Protein AF-A0A7S3D4Q3-F1 (afdb_monomer_lite)

Secondary structure (DSSP, 8-state):
--TTPPEEEEEE-TTS-EEEEEEETTSSS-EEEEEEEE-SS-SS-EEEEEE----TT-EEEEEEETTSEEEEEEEEPPTTS-TT-SSPPPPEEEEEEEEE-TT--EEEEEE-TTSSEEEEEETTT--EEEEE-TTSSSS------THHHHHHHHHHHHHHHHHHHHHHHHHHHHHHHHHHHHHHHHHHHHHHHHHHHHHHHHHHHHHHHTTS-SHHHHHHHHHHHHHHHHHHHHHHHHHHHHHHHHHHHHHHHHHHHHHHHHHHHHT-

Foldseek 3Di:
DPFADWDKDWDWAQVRKIWIKTWQVVDVVTDIDGDDIHDDQDPGTWQAKEWALDPDAWIWMWIAHQQQKIWIWIFGQDPPFDPPDPNRDGTDIDTLDIDGDGPFGWNYKYADNVNQKIWTATDPVRDIDIDGPVVSPDDSDDDDPPPVVVVVVVVVVVVVVVVVVVVVVVVVVVVVVVVVVVVVVVVVVVVVVVVVVVVVVVVVVVVVVVVPDDPVVVVVVVVVVVVVVVVVVVVVVVVVVVVVVVVVVVVVVVVVVVVVVVVVVVVD

pLDDT: mean 76.45, std 16.58, range [33.75, 95.5]

Organism: NCBI:txid652834

Sequence (268 aa):
ARSGVVDILAAGCEDGEVKVWHCYPSLSPPSFSEGQVLEGQHEGFVNGLHFAASSYLRTLLVSADSKGTVCVWRGDVPPSSSPLAFPSPPPNFTPIQKLSMKGMFVCDCCFSPNGRYFGIADWEDKSVYFWPCSNIDEQGVSSPKSDIIAQSSRKRKRVIEEVLDSFESEARAREERIEILEKEVQEKTAECDILKKRLESVDILSKLEKVQDSDELEEVESDVKQVNQKFEDVKNRMLRKERNKAEKEKEERLCKVCFVNERNTWLK

Structure (mmCIF, N/CA/C/O backbone):
data_AF-A0A7S3D4Q3-F1
#
_entry.id   AF-A0A7S3D4Q3-F1
#
loop_
_atom_site.group_PDB
_atom_site.id
_atom_site.type_symbol
_atom_site.label_atom_id
_atom_site.label_alt_id
_atom_site.label_comp_id
_atom_site.label_asym_id
_atom_site.label_entity_id
_atom_site.label_seq_id
_atom_site.pdbx_PDB_ins_code
_atom_site.Cartn_x
_atom_site.Cartn_y
_atom_site.Cartn_z
_atom_site.occupancy
_atom_site.B_iso_or_equiv
_atom_site.auth_seq_id
_atom_site.auth_comp_id
_atom_site.auth_asym_id
_atom_site.auth_atom_id
_atom_site.pdbx_PDB_model_num
ATOM 1 N N . ALA A 1 1 ? 2.928 16.665 -33.698 1.00 33.75 1 ALA A N 1
ATOM 2 C CA . ALA A 1 1 ? 2.999 15.196 -33.580 1.00 33.75 1 ALA A CA 1
ATOM 3 C C . ALA A 1 1 ? 4.190 14.860 -32.693 1.00 33.75 1 ALA A C 1
ATOM 5 O O . ALA A 1 1 ? 5.286 15.301 -33.010 1.00 33.75 1 ALA A O 1
ATOM 6 N N . ARG A 1 2 ? 3.989 14.200 -31.545 1.00 39.22 2 ARG A N 1
ATOM 7 C CA . ARG A 1 2 ? 5.095 13.755 -30.680 1.00 39.22 2 ARG A CA 1
ATOM 8 C C . ARG A 1 2 ? 5.776 12.563 -31.361 1.00 39.22 2 ARG A C 1
ATOM 10 O O . ARG A 1 2 ? 5.338 11.432 -31.195 1.00 39.22 2 ARG A O 1
ATOM 17 N N . SER A 1 3 ? 6.764 12.825 -32.212 1.00 41.50 3 SER A N 1
ATOM 18 C CA . SER A 1 3 ? 7.521 11.775 -32.894 1.00 41.50 3 SER A CA 1
ATOM 19 C C . SER A 1 3 ? 8.486 11.118 -31.905 1.00 41.50 3 SER A C 1
ATOM 21 O O . SER A 1 3 ? 9.400 11.779 -31.422 1.00 41.50 3 SER A O 1
ATOM 23 N N . GLY A 1 4 ? 8.300 9.825 -31.633 1.00 54.00 4 GLY A N 1
ATOM 24 C CA . GLY A 1 4 ? 9.369 8.961 -31.118 1.00 54.00 4 GLY A CA 1
ATOM 25 C C . GLY A 1 4 ? 9.295 8.618 -29.636 1.00 54.00 4 GLY A C 1
ATOM 26 O O . GLY A 1 4 ? 10.278 8.131 -29.100 1.00 54.00 4 GLY A O 1
ATOM 27 N N . VAL A 1 5 ? 8.161 8.857 -28.972 1.00 63.50 5 VAL A N 1
ATOM 28 C CA . VAL A 1 5 ? 7.980 8.438 -27.575 1.00 63.50 5 VAL A CA 1
ATOM 29 C C . VAL A 1 5 ? 7.934 6.911 -27.519 1.00 63.50 5 VAL A C 1
ATOM 31 O O . VAL A 1 5 ? 7.072 6.293 -28.149 1.00 63.50 5 VAL A O 1
ATOM 34 N N . VAL A 1 6 ? 8.895 6.334 -26.800 1.00 76.62 6 VAL A N 1
ATOM 35 C CA . VAL A 1 6 ? 8.902 4.927 -26.399 1.00 76.62 6 VAL A CA 1
ATOM 36 C C . VAL A 1 6 ? 8.253 4.857 -25.030 1.00 76.62 6 VAL A C 1
ATOM 38 O O . VAL A 1 6 ? 8.776 5.426 -24.072 1.00 76.62 6 VAL A O 1
ATOM 41 N N . ASP A 1 7 ? 7.118 4.175 -24.952 1.00 85.12 7 ASP A N 1
ATOM 42 C CA . ASP A 1 7 ? 6.503 3.846 -23.674 1.00 85.12 7 ASP A CA 1
ATOM 43 C C . ASP A 1 7 ? 7.147 2.563 -23.137 1.00 85.12 7 ASP A C 1
ATOM 45 O O . ASP A 1 7 ? 7.629 1.718 -23.897 1.00 85.12 7 ASP A O 1
ATOM 49 N N . ILE A 1 8 ? 7.187 2.419 -21.817 1.00 88.12 8 ILE A N 1
ATOM 50 C CA . ILE A 1 8 ? 7.838 1.288 -21.155 1.00 88.12 8 ILE A CA 1
ATOM 51 C C . ILE A 1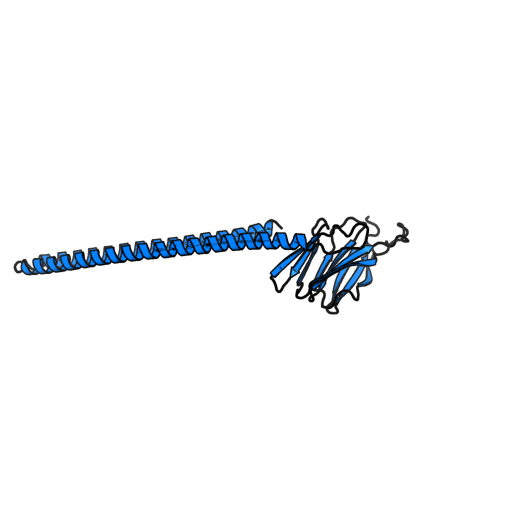 8 ? 6.795 0.565 -20.321 1.00 88.12 8 ILE A C 1
ATOM 53 O O . ILE A 1 8 ? 6.078 1.184 -19.536 1.00 88.12 8 ILE A O 1
ATOM 57 N N . LEU A 1 9 ? 6.742 -0.752 -20.481 1.00 91.06 9 LEU A N 1
ATOM 58 C CA . LEU A 1 9 ? 5.963 -1.640 -19.634 1.00 91.06 9 LEU A CA 1
ATOM 59 C C . LEU A 1 9 ? 6.924 -2.512 -18.833 1.00 91.06 9 LEU A C 1
ATOM 61 O O . LEU A 1 9 ? 7.905 -3.001 -19.385 1.00 91.06 9 LEU A O 1
ATOM 65 N N . ALA A 1 10 ? 6.633 -2.727 -17.555 1.00 93.25 10 ALA A N 1
ATOM 66 C CA . ALA A 1 10 ? 7.339 -3.699 -16.733 1.00 93.25 10 ALA A CA 1
ATOM 67 C C . ALA A 1 10 ? 6.338 -4.635 -16.059 1.00 93.25 10 ALA A C 1
ATOM 69 O O . ALA A 1 10 ? 5.252 -4.202 -15.671 1.00 93.25 10 ALA A O 1
ATOM 70 N N . ALA A 1 11 ? 6.715 -5.899 -15.913 1.00 94.00 11 ALA A N 1
ATOM 71 C CA . ALA A 1 11 ? 5.956 -6.889 -15.165 1.00 94.00 11 ALA A CA 1
ATOM 72 C C . ALA A 1 11 ? 6.896 -7.737 -14.313 1.00 94.00 11 ALA A C 1
ATOM 74 O O . ALA A 1 11 ? 8.039 -7.999 -14.687 1.00 94.00 11 ALA A O 1
ATOM 75 N N . GLY A 1 12 ? 6.387 -8.135 -13.156 1.00 93.12 12 GLY A N 1
ATOM 76 C CA . GLY A 1 12 ? 7.076 -8.971 -12.192 1.00 93.12 12 GLY A CA 1
ATOM 77 C C . GLY A 1 12 ? 6.623 -10.395 -12.412 1.00 93.12 12 GLY A C 1
ATOM 78 O O . GLY A 1 12 ? 5.451 -10.630 -12.712 1.00 93.12 12 GLY A O 1
ATOM 79 N N . CYS A 1 13 ? 7.555 -11.326 -12.320 1.00 92.38 13 CYS A N 1
ATOM 80 C CA . CYS A 1 13 ? 7.291 -12.726 -12.571 1.00 92.38 13 CYS A CA 1
ATOM 81 C C . CYS A 1 13 ? 7.499 -13.553 -11.294 1.00 92.38 13 CYS A C 1
ATOM 83 O O . CYS A 1 13 ? 8.146 -13.129 -10.329 1.00 92.38 13 CYS A O 1
ATOM 85 N N . GLU A 1 14 ? 6.894 -14.740 -11.278 1.00 92.44 14 GLU A N 1
ATOM 86 C CA . GLU A 1 14 ? 6.973 -15.677 -10.155 1.00 92.44 14 GLU A CA 1
ATOM 87 C C . GLU A 1 14 ? 8.383 -16.268 -9.992 1.00 92.44 14 GLU A C 1
ATOM 89 O O . GLU A 1 14 ? 8.788 -16.620 -8.886 1.00 92.44 14 GLU A O 1
ATOM 94 N N . ASP A 1 15 ? 9.160 -16.299 -11.077 1.00 91.00 15 ASP A N 1
ATOM 95 C CA . ASP A 1 15 ? 10.570 -16.711 -11.105 1.00 91.00 15 ASP A CA 1
ATOM 96 C C . ASP A 1 15 ? 11.533 -15.682 -10.474 1.00 91.00 15 ASP A C 1
ATOM 98 O O . ASP A 1 15 ? 12.728 -15.951 -10.356 1.00 91.00 15 ASP A O 1
ATOM 102 N N . GLY A 1 16 ? 11.026 -14.526 -10.028 1.00 91.19 16 GLY A N 1
ATOM 103 C CA . GLY A 1 16 ? 11.828 -13.442 -9.457 1.00 91.19 16 GLY A CA 1
ATOM 104 C C . GLY A 1 16 ? 12.408 -12.483 -10.497 1.00 91.19 16 GLY A C 1
ATOM 105 O O . GLY A 1 16 ? 13.135 -11.550 -10.151 1.00 91.19 16 GLY A O 1
ATOM 106 N N . GLU A 1 17 ? 12.084 -12.658 -11.773 1.00 94.00 17 GLU A N 1
ATOM 107 C CA . GLU A 1 17 ? 12.511 -11.743 -12.822 1.00 94.00 17 GLU A CA 1
ATOM 108 C C . GLU A 1 17 ? 11.564 -10.547 -12.932 1.00 94.00 17 GLU A C 1
ATOM 110 O O . GLU A 1 17 ? 10.346 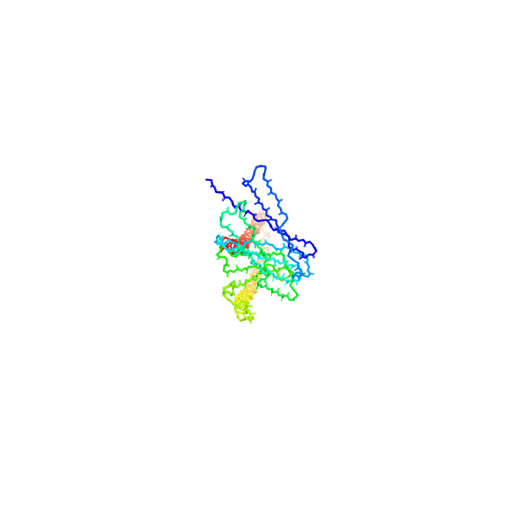-10.643 -12.743 1.00 94.00 17 GLU A O 1
ATOM 115 N N . VAL A 1 18 ? 12.126 -9.399 -13.309 1.00 94.69 18 VAL A N 1
ATOM 116 C CA . VAL A 1 18 ? 11.339 -8.271 -13.813 1.00 94.69 18 VAL A CA 1
ATOM 117 C C . VAL A 1 18 ? 11.574 -8.169 -15.307 1.00 94.69 18 VAL A C 1
ATOM 119 O O . VAL A 1 18 ? 12.703 -7.984 -15.754 1.00 94.69 18 VAL A O 1
ATOM 122 N N . LYS A 1 19 ? 10.508 -8.282 -16.090 1.00 94.38 19 LYS A N 1
ATOM 123 C CA . LYS A 1 19 ? 10.563 -8.201 -17.551 1.00 94.38 19 LYS A CA 1
ATOM 124 C C . LYS A 1 19 ? 10.111 -6.825 -17.991 1.00 94.38 19 LYS A C 1
ATOM 126 O O . LYS A 1 19 ? 9.121 -6.301 -17.482 1.00 94.38 19 LYS A O 1
ATOM 131 N N . VAL A 1 20 ? 10.860 -6.235 -18.913 1.00 93.44 20 VAL A N 1
ATOM 132 C CA . VAL A 1 20 ? 10.627 -4.894 -19.440 1.00 93.44 20 VAL A CA 1
ATOM 133 C C . VAL A 1 20 ? 10.405 -4.982 -20.943 1.00 93.44 20 VAL A C 1
ATOM 135 O O . VAL A 1 20 ? 11.201 -5.582 -21.665 1.00 93.44 20 VAL A O 1
ATOM 138 N N . TRP A 1 21 ? 9.345 -4.337 -21.421 1.00 92.25 21 TRP A N 1
ATOM 139 C CA . TRP A 1 21 ? 9.004 -4.227 -22.835 1.00 92.25 21 TRP A CA 1
ATOM 140 C C . TRP A 1 21 ? 9.004 -2.773 -23.279 1.00 92.25 21 TRP A C 1
ATOM 142 O O . TRP A 1 21 ? 8.682 -1.858 -22.514 1.00 92.25 21 TRP A O 1
ATOM 152 N N . HIS A 1 22 ? 9.332 -2.579 -24.551 1.00 88.25 22 HIS A N 1
ATOM 153 C CA . HIS A 1 22 ? 9.256 -1.288 -25.214 1.00 88.25 22 HIS A CA 1
ATOM 154 C C . HIS A 1 22 ? 8.025 -1.251 -26.104 1.00 88.25 22 HIS A C 1
ATOM 156 O O . HIS A 1 22 ? 7.803 -2.128 -26.942 1.00 88.25 22 HIS A O 1
ATOM 162 N N . CYS A 1 23 ? 7.230 -0.213 -25.900 1.00 87.56 23 CYS A N 1
ATOM 163 C CA . CYS A 1 23 ? 5.973 0.010 -26.576 1.00 87.56 23 CYS A CA 1
ATOM 164 C C . CYS A 1 23 ? 6.148 1.193 -27.526 1.00 87.56 23 CYS A C 1
ATOM 166 O O . CYS A 1 23 ? 6.510 2.298 -27.116 1.00 87.56 23 CYS A O 1
ATOM 168 N N . TYR A 1 24 ? 5.857 0.968 -28.804 1.00 85.62 24 TYR A N 1
ATOM 169 C CA . TYR A 1 24 ? 5.945 1.982 -29.847 1.00 85.62 24 TYR A CA 1
ATOM 170 C C . TYR A 1 24 ? 4.540 2.309 -30.370 1.00 85.62 24 TYR A C 1
ATOM 172 O O . TYR A 1 24 ? 4.177 1.892 -31.474 1.00 85.62 24 TYR A O 1
ATOM 180 N N . PRO A 1 25 ? 3.724 3.059 -29.603 1.00 81.38 25 PRO A N 1
ATOM 181 C CA . PRO A 1 25 ? 2.335 3.346 -29.971 1.00 81.38 25 PRO A CA 1
ATOM 182 C C . PRO A 1 25 ? 2.225 4.262 -31.194 1.00 81.38 25 PRO A C 1
ATOM 184 O O . PRO A 1 25 ? 1.181 4.327 -31.834 1.00 81.38 25 PRO A O 1
ATOM 187 N N . SER A 1 26 ? 3.302 4.987 -31.512 1.00 82.00 26 SER A N 1
ATOM 188 C CA . SER A 1 26 ? 3.367 5.886 -32.665 1.00 82.00 26 SER A CA 1
ATOM 189 C C . SER A 1 26 ? 3.650 5.175 -33.994 1.00 82.00 26 SER A C 1
ATOM 191 O O . SER A 1 26 ? 3.519 5.806 -35.043 1.00 82.00 26 SER A O 1
ATOM 193 N N . LEU A 1 27 ? 4.015 3.886 -33.976 1.00 81.44 27 LEU A N 1
ATOM 194 C CA . LEU A 1 27 ? 4.139 3.078 -35.189 1.00 81.44 27 LEU A CA 1
ATOM 195 C C . LEU A 1 27 ? 2.756 2.607 -35.660 1.00 81.44 27 LEU A C 1
ATOM 197 O O . LEU A 1 27 ? 1.834 2.443 -34.864 1.00 81.44 27 LEU A O 1
ATOM 201 N N . SER A 1 28 ? 2.608 2.398 -36.970 1.00 83.12 28 SER A N 1
ATOM 202 C CA . SER A 1 28 ? 1.394 1.835 -37.568 1.00 83.12 28 SER A CA 1
ATOM 203 C C . SER A 1 28 ? 1.754 0.556 -38.337 1.00 83.12 28 SER A C 1
ATOM 205 O O . SER A 1 28 ? 2.402 0.659 -39.381 1.00 83.12 28 SER A O 1
ATOM 207 N N . PRO A 1 29 ? 1.378 -0.639 -37.834 1.00 85.06 29 PRO A N 1
ATOM 208 C CA . PRO A 1 29 ? 0.660 -0.879 -36.574 1.00 85.06 29 PRO A CA 1
ATOM 209 C C . PRO A 1 29 ? 1.527 -0.601 -35.324 1.00 85.06 29 PRO A C 1
ATOM 211 O O . PRO A 1 29 ? 2.758 -0.617 -35.430 1.00 85.06 29 PRO A O 1
ATOM 214 N N . PRO A 1 30 ? 0.913 -0.369 -34.144 1.00 84.00 30 PRO A N 1
ATOM 215 C CA . PRO A 1 30 ? 1.641 -0.309 -32.880 1.00 84.00 30 PRO A CA 1
ATOM 216 C C . PRO A 1 30 ? 2.478 -1.571 -32.687 1.00 84.00 30 PRO A C 1
ATOM 218 O O . PRO A 1 30 ? 2.001 -2.677 -32.946 1.00 84.00 30 PRO A O 1
ATOM 221 N N . SER A 1 31 ? 3.718 -1.399 -32.241 1.00 84.31 31 SER A N 1
ATOM 222 C CA . SER A 1 31 ? 4.666 -2.503 -32.083 1.00 84.31 31 SER A CA 1
ATOM 223 C C . SER A 1 31 ? 5.135 -2.630 -30.639 1.00 84.31 31 SER A C 1
ATOM 225 O O . SER A 1 31 ? 5.261 -1.630 -29.926 1.00 84.31 31 SER A O 1
ATOM 227 N N . PHE A 1 32 ? 5.422 -3.867 -30.244 1.00 86.06 32 PHE A N 1
ATOM 228 C CA . PHE A 1 32 ? 6.011 -4.234 -28.965 1.00 86.06 32 PHE A CA 1
ATOM 229 C C . PHE A 1 32 ? 7.309 -4.978 -29.237 1.00 86.06 32 PHE A C 1
ATOM 231 O O . PHE A 1 32 ? 7.344 -5.880 -30.075 1.00 86.06 32 PHE A O 1
ATOM 238 N N . SER A 1 33 ? 8.362 -4.628 -28.514 1.00 85.19 33 SER A N 1
ATOM 239 C CA . SER A 1 33 ? 9.584 -5.424 -28.489 1.00 85.19 33 SER A CA 1
ATOM 240 C C . SER A 1 33 ? 9.922 -5.792 -27.058 1.00 85.19 33 SER A C 1
ATOM 242 O O . SER A 1 33 ? 9.836 -4.956 -26.154 1.00 85.19 33 SER A O 1
ATOM 244 N N . GLU A 1 34 ? 10.329 -7.040 -26.860 1.00 84.56 34 GLU A N 1
ATOM 245 C CA . GLU A 1 34 ? 10.972 -7.455 -25.621 1.00 84.56 34 GLU A CA 1
ATOM 246 C C . GLU A 1 34 ? 12.243 -6.628 -25.428 1.00 84.56 34 GLU A C 1
ATOM 248 O O . GLU A 1 34 ? 13.056 -6.496 -26.344 1.00 84.56 34 GLU A O 1
ATOM 253 N N . GLY A 1 35 ? 12.326 -5.966 -24.277 1.00 81.75 35 GLY A N 1
ATOM 254 C CA . GLY A 1 35 ? 13.392 -5.031 -23.970 1.00 81.75 35 GLY A CA 1
ATOM 255 C C . GLY A 1 35 ? 14.503 -5.705 -23.196 1.00 81.75 35 GLY A C 1
ATOM 256 O O . GLY A 1 35 ? 15.581 -5.965 -23.724 1.00 81.75 35 GLY A O 1
ATOM 257 N N . GLN A 1 36 ? 14.233 -5.977 -21.923 1.00 89.31 36 GLN A N 1
ATOM 258 C CA . GLN A 1 36 ? 15.232 -6.481 -20.995 1.00 89.31 36 GLN A CA 1
ATOM 259 C C . GLN A 1 36 ? 14.593 -7.371 -19.931 1.00 89.31 36 GLN A C 1
ATOM 261 O O . GLN A 1 36 ? 13.528 -7.048 -19.404 1.00 89.31 36 GLN A O 1
ATOM 266 N N . VAL A 1 37 ? 15.284 -8.453 -19.579 1.00 92.19 37 VAL A N 1
ATOM 267 C CA . VAL A 1 37 ? 14.999 -9.255 -18.387 1.00 92.19 37 VAL A CA 1
ATOM 268 C C . VAL A 1 37 ? 15.970 -8.825 -17.288 1.00 92.19 37 VAL A C 1
ATOM 270 O O . VAL A 1 37 ? 17.186 -8.793 -17.485 1.00 92.19 37 VAL A O 1
ATOM 273 N N . LEU A 1 38 ? 15.431 -8.409 -16.146 1.00 91.25 38 LEU A N 1
ATOM 274 C CA . LEU A 1 38 ? 16.190 -7.917 -15.002 1.00 91.25 38 LEU A CA 1
ATOM 275 C C . LEU A 1 38 ? 16.394 -9.062 -14.006 1.00 91.25 38 LEU A C 1
ATOM 277 O O . LEU A 1 38 ? 15.577 -9.290 -13.113 1.00 91.25 38 LEU A O 1
ATOM 281 N N . GLU A 1 39 ? 17.481 -9.803 -14.201 1.00 87.38 39 GLU A N 1
ATOM 282 C CA . GLU A 1 39 ? 17.751 -11.064 -13.504 1.00 87.38 39 GLU A CA 1
ATOM 283 C C . GLU A 1 39 ? 18.627 -10.910 -12.248 1.00 87.38 39 GLU A C 1
ATOM 285 O O . GLU A 1 39 ? 19.372 -9.939 -12.061 1.00 87.38 39 GLU A O 1
ATOM 290 N N . GLY A 1 40 ? 18.564 -11.926 -11.380 1.00 75.25 40 GLY A N 1
ATOM 291 C CA . GLY A 1 40 ? 19.535 -12.166 -10.306 1.00 75.25 40 GLY A CA 1
ATOM 292 C C . GLY A 1 40 ? 19.432 -11.242 -9.092 1.00 75.25 40 GLY A C 1
ATOM 293 O O . GLY A 1 40 ? 20.258 -11.331 -8.181 1.00 75.25 40 GLY A O 1
ATOM 294 N N . GLN A 1 41 ? 18.444 -10.345 -9.059 1.00 83.44 41 GLN A N 1
ATOM 295 C CA . GLN A 1 41 ? 18.278 -9.425 -7.938 1.00 83.44 41 GLN A CA 1
ATOM 296 C C . GLN A 1 41 ? 17.278 -9.910 -6.890 1.00 83.44 41 GLN A C 1
ATOM 298 O O . GLN A 1 41 ? 17.566 -9.718 -5.708 1.00 83.44 41 GLN A O 1
ATOM 303 N N . HIS A 1 42 ? 16.184 -10.561 -7.285 1.00 89.25 42 HIS A N 1
ATOM 304 C CA . HIS A 1 42 ? 15.171 -11.079 -6.364 1.00 89.25 42 HIS A CA 1
A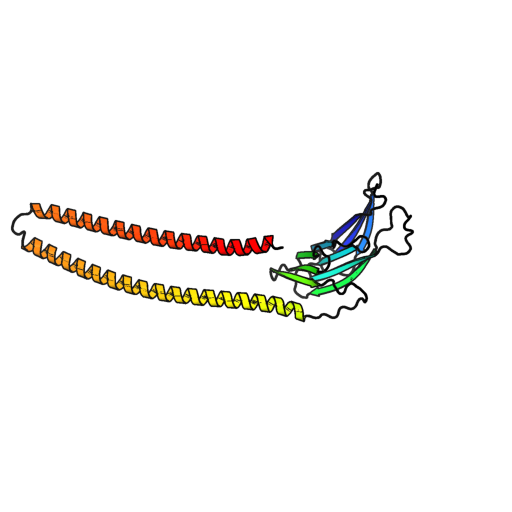TOM 305 C C . HIS A 1 42 ? 15.369 -12.564 -6.059 1.00 89.25 42 HIS A C 1
ATOM 307 O O . HIS A 1 42 ? 15.872 -13.324 -6.882 1.00 89.25 42 HIS A O 1
ATOM 313 N N . GLU A 1 43 ? 14.986 -12.954 -4.846 1.00 88.62 43 GLU A N 1
ATOM 314 C CA . GLU A 1 43 ? 15.079 -14.333 -4.338 1.00 88.62 43 GLU A CA 1
ATOM 315 C C . GLU A 1 43 ? 13.696 -14.998 -4.223 1.00 88.62 43 GLU A C 1
ATOM 317 O O . GLU A 1 43 ? 13.584 -16.171 -3.859 1.00 88.62 43 GLU A O 1
ATOM 322 N N . GLY A 1 44 ? 12.632 -14.246 -4.504 1.00 89.19 44 GLY A N 1
ATOM 323 C CA . GLY A 1 44 ? 11.257 -14.725 -4.550 1.00 89.19 44 GLY A CA 1
ATOM 324 C C . GLY A 1 44 ? 10.459 -14.037 -5.649 1.00 89.19 44 GLY A C 1
ATOM 325 O O . GLY A 1 44 ? 10.992 -13.226 -6.403 1.00 89.19 44 GLY A O 1
ATOM 326 N N . PHE A 1 45 ? 9.168 -14.347 -5.710 1.00 92.81 45 PHE A N 1
ATOM 327 C CA . PHE A 1 45 ? 8.267 -13.782 -6.706 1.00 92.81 45 PHE A CA 1
ATOM 328 C C . PHE A 1 45 ? 8.111 -12.270 -6.513 1.00 92.81 45 PHE A C 1
ATOM 330 O O . PHE A 1 45 ? 7.981 -11.780 -5.384 1.00 92.81 45 PHE A O 1
ATOM 337 N N . VAL A 1 46 ? 8.141 -11.528 -7.621 1.00 95.50 46 VAL A N 1
ATOM 338 C CA . VAL A 1 46 ? 8.033 -10.065 -7.611 1.00 95.50 46 VAL A CA 1
ATOM 339 C C . VAL A 1 46 ? 6.563 -9.670 -7.488 1.00 95.50 46 VAL A C 1
ATOM 341 O O . VAL A 1 46 ? 5.782 -9.874 -8.414 1.00 95.50 46 VAL A O 1
ATOM 344 N N . ASN A 1 47 ? 6.198 -9.079 -6.351 1.00 93.56 47 ASN A N 1
ATOM 345 C CA . ASN A 1 47 ? 4.819 -8.687 -6.035 1.00 93.56 47 ASN A CA 1
ATOM 346 C C . ASN A 1 47 ? 4.518 -7.228 -6.363 1.00 93.56 47 ASN A C 1
ATOM 348 O O . ASN A 1 47 ? 3.416 -6.900 -6.792 1.00 93.56 47 ASN A O 1
ATOM 352 N N . GLY A 1 48 ? 5.494 -6.353 -6.121 1.00 93.06 48 GLY A N 1
ATOM 353 C CA . GLY A 1 48 ? 5.339 -4.912 -6.265 1.00 93.06 48 GLY A CA 1
ATOM 354 C C . GLY A 1 48 ? 6.227 -4.386 -7.376 1.00 93.06 48 GLY A C 1
ATOM 355 O O . GLY A 1 48 ? 7.410 -4.730 -7.434 1.00 93.06 48 GLY A O 1
ATOM 356 N N . LEU A 1 49 ? 5.670 -3.524 -8.227 1.00 95.31 49 LEU A N 1
ATOM 357 C CA . LEU A 1 49 ? 6.397 -2.791 -9.259 1.00 95.31 49 LEU A CA 1
ATOM 358 C C . LEU A 1 49 ? 5.827 -1.389 -9.416 1.00 95.31 49 LEU A C 1
ATOM 360 O O . LEU A 1 49 ? 4.615 -1.213 -9.546 1.00 95.31 49 LEU A O 1
ATOM 364 N N . HIS A 1 50 ? 6.700 -0.385 -9.471 1.00 94.31 50 HIS A N 1
ATOM 365 C CA . HIS A 1 50 ? 6.258 0.988 -9.682 1.00 94.31 50 HIS A CA 1
ATOM 366 C C . HIS A 1 50 ? 7.302 1.842 -10.395 1.00 94.31 50 HIS A C 1
ATOM 368 O O . HIS A 1 50 ? 8.464 1.901 -9.989 1.00 94.31 50 HIS A O 1
ATOM 374 N N . PHE A 1 51 ? 6.880 2.562 -11.433 1.00 91.06 51 PHE A N 1
ATOM 375 C CA . PHE A 1 51 ? 7.711 3.579 -12.072 1.00 91.06 51 PHE A CA 1
ATOM 376 C C . PHE A 1 51 ? 7.629 4.894 -11.303 1.00 91.06 51 PHE A C 1
ATOM 378 O O . PHE A 1 51 ? 6.545 5.343 -10.940 1.00 91.06 51 PHE A O 1
ATOM 385 N N . ALA A 1 52 ? 8.763 5.554 -11.078 1.00 87.62 52 ALA A N 1
ATOM 386 C CA . ALA A 1 52 ? 8.738 6.907 -10.542 1.00 87.62 52 ALA A CA 1
ATOM 387 C C . ALA A 1 52 ? 8.231 7.885 -11.608 1.00 87.62 52 ALA A C 1
ATOM 389 O O . ALA A 1 52 ? 8.652 7.833 -12.766 1.00 87.62 52 ALA A O 1
ATOM 390 N N . ALA A 1 53 ? 7.415 8.852 -11.191 1.00 72.12 53 ALA A N 1
ATOM 391 C CA . ALA A 1 53 ? 7.121 10.034 -11.989 1.00 72.12 53 ALA A CA 1
ATOM 392 C C . ALA A 1 53 ? 8.361 10.948 -12.009 1.00 72.12 53 ALA A C 1
ATOM 394 O O . ALA A 1 53 ? 8.481 11.892 -11.232 1.00 72.12 53 ALA A O 1
ATOM 395 N N . SER A 1 54 ? 9.334 10.623 -12.856 1.00 62.97 54 SER A N 1
ATOM 396 C CA . SER A 1 54 ? 10.559 11.404 -13.026 1.00 62.97 54 SER A CA 1
ATOM 397 C C . SER A 1 54 ? 10.572 12.090 -14.392 1.00 62.97 54 SER A C 1
ATOM 399 O O . SER A 1 54 ? 9.999 11.608 -15.368 1.00 62.97 54 SER A O 1
ATOM 401 N N . SER A 1 55 ? 11.196 13.267 -14.454 1.00 58.69 55 SER A N 1
ATOM 402 C CA . SER A 1 55 ? 11.331 14.043 -15.687 1.00 58.69 55 SER A CA 1
ATOM 403 C C . SER A 1 55 ? 12.088 13.263 -16.772 1.00 58.69 55 SER A C 1
ATOM 405 O O . SER A 1 55 ? 12.997 12.501 -16.449 1.00 58.69 55 SER A O 1
ATOM 407 N N . TYR A 1 56 ? 11.732 13.534 -18.035 1.00 51.12 56 TYR A N 1
ATOM 408 C CA . TYR A 1 56 ? 12.078 12.910 -19.333 1.00 51.12 56 TYR A CA 1
ATOM 409 C C . TYR A 1 56 ? 13.436 12.205 -19.553 1.00 51.12 56 TYR A C 1
ATOM 411 O O . TYR A 1 56 ? 13.575 11.516 -20.557 1.00 51.12 56 TYR A O 1
ATOM 419 N N . LEU A 1 57 ? 14.438 12.364 -18.688 1.00 52.09 57 LEU A N 1
ATOM 420 C CA . LEU A 1 57 ? 15.781 11.798 -18.865 1.00 52.09 57 LEU A CA 1
ATOM 421 C C . LEU A 1 57 ? 16.137 10.686 -17.875 1.00 52.09 57 LEU A C 1
ATOM 423 O O . LEU A 1 57 ? 17.200 10.089 -18.012 1.00 52.09 57 LEU A O 1
ATOM 427 N N . ARG A 1 58 ? 15.296 10.407 -16.873 1.00 67.38 58 ARG A N 1
ATOM 428 C CA . ARG A 1 58 ? 15.553 9.322 -15.918 1.00 67.38 58 ARG A CA 1
ATOM 429 C C . ARG A 1 58 ? 14.287 8.547 -15.644 1.00 67.38 58 ARG A C 1
ATOM 431 O O . ARG A 1 58 ? 13.379 9.073 -15.004 1.00 67.38 58 ARG A O 1
ATOM 438 N N . THR A 1 59 ? 14.275 7.293 -16.075 1.00 83.81 59 THR A N 1
ATOM 439 C CA . THR A 1 59 ? 13.232 6.342 -15.697 1.00 83.81 59 THR A CA 1
ATOM 440 C C . THR A 1 59 ? 13.724 5.575 -14.482 1.00 83.81 59 THR A C 1
ATOM 442 O O . THR A 1 59 ? 14.745 4.897 -14.556 1.00 83.81 59 THR A O 1
ATOM 445 N N . LEU A 1 60 ? 13.029 5.701 -13.354 1.00 88.44 60 LEU A N 1
ATOM 446 C CA . LEU A 1 60 ? 13.285 4.860 -12.188 1.00 88.44 60 LEU A CA 1
ATOM 447 C C . LEU A 1 60 ? 12.169 3.837 -12.066 1.00 88.44 60 LEU A C 1
ATOM 449 O O . LEU A 1 60 ? 10.998 4.172 -12.238 1.00 88.44 60 LEU A O 1
ATOM 453 N N . LEU A 1 61 ? 12.547 2.612 -11.738 1.00 91.44 61 LEU A N 1
ATOM 454 C CA . LEU A 1 61 ? 11.637 1.520 -11.436 1.00 91.44 61 LEU A CA 1
ATOM 455 C C . LEU A 1 61 ? 12.003 0.987 -10.055 1.00 91.44 61 LEU A C 1
ATOM 457 O O . LEU A 1 61 ? 13.182 0.846 -9.742 1.00 91.44 61 LEU A O 1
ATOM 461 N N . VAL A 1 62 ? 11.008 0.719 -9.222 1.00 93.25 62 VAL A N 1
ATOM 462 C CA . VAL A 1 62 ? 11.184 -0.031 -7.982 1.00 93.25 62 VAL A CA 1
ATOM 463 C C . VAL A 1 62 ? 10.465 -1.351 -8.148 1.00 93.25 62 VAL A C 1
ATOM 465 O O . VAL A 1 62 ? 9.366 -1.387 -8.702 1.00 93.25 62 VAL A O 1
ATOM 468 N N . SER A 1 63 ? 11.108 -2.417 -7.702 1.00 95.25 63 SER A N 1
ATOM 469 C CA . SER A 1 63 ? 10.538 -3.751 -7.626 1.00 95.25 63 SER A CA 1
ATOM 470 C C . SER A 1 63 ? 10.736 -4.312 -6.229 1.00 95.25 63 SER A C 1
ATOM 472 O O . SER A 1 63 ? 11.745 -4.034 -5.574 1.00 95.25 63 SER A O 1
ATOM 474 N N . ALA A 1 64 ? 9.785 -5.113 -5.768 1.00 94.88 64 ALA A N 1
ATOM 475 C CA . ALA A 1 64 ? 9.876 -5.779 -4.482 1.00 94.88 64 ALA A CA 1
ATOM 476 C C . ALA A 1 64 ? 9.388 -7.222 -4.562 1.00 94.88 64 ALA A C 1
ATOM 478 O O . ALA A 1 64 ? 8.389 -7.509 -5.227 1.00 94.88 64 ALA A O 1
ATOM 479 N N . ASP A 1 65 ? 10.089 -8.113 -3.862 1.00 94.88 65 ASP A N 1
ATOM 480 C CA . ASP A 1 65 ? 9.756 -9.532 -3.803 1.00 94.88 65 ASP A CA 1
ATOM 481 C C . ASP A 1 65 ? 9.170 -9.980 -2.461 1.00 94.88 65 ASP A C 1
ATOM 483 O O . ASP A 1 65 ? 9.257 -9.319 -1.422 1.00 94.88 65 ASP A O 1
ATOM 487 N N . SER A 1 66 ? 8.615 -11.186 -2.485 1.00 93.50 66 SER A N 1
ATOM 488 C CA . SER A 1 66 ? 8.053 -11.874 -1.327 1.00 93.50 66 SER A CA 1
ATOM 489 C C . SER A 1 66 ? 9.063 -12.222 -0.221 1.00 93.50 66 SER A C 1
ATOM 491 O O . SER A 1 66 ? 8.667 -12.757 0.812 1.00 93.50 66 SER A O 1
ATOM 493 N N . LYS A 1 67 ? 10.369 -12.038 -0.445 1.00 92.06 67 LYS A N 1
ATOM 494 C CA . LYS A 1 67 ? 11.448 -12.362 0.506 1.00 92.06 67 LYS A CA 1
ATOM 495 C C . LYS A 1 67 ? 12.035 -11.119 1.174 1.00 92.06 67 LYS A C 1
ATOM 497 O O . LYS A 1 67 ? 13.011 -11.231 1.917 1.00 92.06 67 LYS A O 1
ATOM 502 N N . GLY A 1 68 ? 11.442 -9.951 0.931 1.00 90.31 68 GLY A N 1
ATOM 503 C CA . GLY A 1 68 ? 11.900 -8.701 1.520 1.00 90.31 68 GLY A CA 1
ATOM 504 C C . GLY A 1 68 ? 13.069 -8.080 0.766 1.00 90.31 68 GLY A C 1
ATOM 505 O O . GLY A 1 68 ? 13.774 -7.235 1.322 1.00 90.31 68 GLY A O 1
ATOM 506 N N . THR A 1 69 ? 13.298 -8.474 -0.485 1.00 92.69 69 THR A N 1
ATOM 507 C CA . THR A 1 69 ? 14.252 -7.807 -1.365 1.00 92.69 69 THR A CA 1
ATOM 508 C C . THR A 1 69 ? 13.552 -6.718 -2.156 1.00 92.69 69 THR A C 1
ATOM 510 O O . THR A 1 69 ? 12.570 -6.968 -2.852 1.00 92.69 69 THR A O 1
ATOM 513 N N . VAL A 1 70 ? 14.098 -5.510 -2.094 1.00 92.94 70 VAL A N 1
ATOM 514 C CA . VAL A 1 70 ? 13.622 -4.355 -2.853 1.00 92.94 70 VAL A CA 1
ATOM 515 C C . VAL A 1 70 ? 14.760 -3.851 -3.716 1.00 92.94 70 VAL A C 1
ATOM 517 O O . VAL A 1 70 ? 15.856 -3.583 -3.217 1.00 92.94 70 VAL A O 1
ATOM 520 N N . CYS A 1 71 ? 14.497 -3.702 -5.004 1.00 92.25 71 CYS A N 1
ATOM 521 C CA . CYS A 1 71 ? 15.473 -3.244 -5.972 1.00 92.25 71 CYS A CA 1
ATOM 522 C C . CYS A 1 71 ? 14.997 -1.959 -6.625 1.00 92.25 71 CYS A C 1
ATOM 524 O O . CYS A 1 71 ? 13.849 -1.836 -7.044 1.00 92.25 71 CYS A O 1
ATOM 526 N N . VAL A 1 72 ? 15.903 -0.993 -6.703 1.00 91.12 72 VAL A N 1
ATOM 527 C CA . VAL A 1 72 ? 15.700 0.235 -7.457 1.00 91.12 72 VAL A CA 1
ATOM 528 C C . VAL A 1 72 ? 16.556 0.154 -8.705 1.00 91.12 72 VAL A C 1
ATOM 530 O O . VAL A 1 72 ? 17.766 -0.080 -8.632 1.00 91.12 72 VAL A O 1
ATOM 533 N N . TRP A 1 73 ? 15.920 0.374 -9.843 1.00 90.81 73 TRP A N 1
ATOM 534 C CA . TRP A 1 73 ? 16.511 0.294 -11.163 1.00 90.81 73 TRP A CA 1
ATOM 535 C C . TRP A 1 73 ? 16.523 1.669 -11.804 1.00 90.81 73 TRP A C 1
ATOM 537 O O . TRP A 1 73 ? 15.558 2.431 -11.699 1.00 90.81 73 TRP A O 1
ATOM 547 N N . ARG A 1 74 ? 17.609 1.965 -12.508 1.00 88.44 74 ARG A N 1
ATOM 548 C CA . ARG A 1 74 ? 17.745 3.158 -13.332 1.00 88.44 74 ARG A CA 1
ATOM 549 C C . ARG A 1 74 ? 17.770 2.761 -14.795 1.00 88.44 74 ARG A C 1
ATOM 551 O O . ARG A 1 74 ? 18.672 2.042 -15.210 1.00 88.44 74 ARG A O 1
ATOM 558 N N . GLY A 1 75 ? 16.788 3.249 -15.544 1.00 87.38 75 GLY A N 1
ATOM 559 C CA . GLY A 1 75 ? 16.737 3.189 -16.996 1.00 87.38 75 GLY A CA 1
ATOM 560 C C . GLY A 1 75 ? 17.474 4.379 -17.597 1.00 87.38 75 GLY A C 1
ATOM 561 O O . GLY A 1 75 ? 16.928 5.486 -17.616 1.00 87.38 75 GLY A O 1
ATOM 562 N N . ASP A 1 76 ? 18.687 4.139 -18.089 1.00 81.44 76 ASP A N 1
ATOM 563 C CA . ASP A 1 76 ? 19.501 5.141 -18.776 1.00 81.44 76 ASP A CA 1
ATOM 564 C C . ASP A 1 76 ? 19.387 4.957 -20.294 1.00 81.44 76 ASP A C 1
ATOM 566 O O . ASP A 1 76 ? 19.517 3.846 -20.817 1.00 81.44 76 ASP A O 1
ATOM 570 N N . VAL A 1 77 ? 19.148 6.053 -21.019 1.00 75.94 77 VAL A N 1
ATOM 571 C CA . VAL A 1 77 ? 19.210 6.047 -22.487 1.00 75.94 77 VAL A CA 1
ATOM 572 C C . VAL A 1 77 ? 20.688 6.105 -22.891 1.00 75.94 77 VAL A C 1
ATOM 574 O O . VAL A 1 77 ? 21.391 7.029 -22.469 1.00 75.94 77 VAL A O 1
ATOM 577 N N . PRO A 1 78 ? 21.201 5.137 -23.670 1.00 68.50 78 PRO A N 1
ATOM 578 C CA . PRO A 1 78 ? 22.621 5.071 -23.992 1.00 68.50 78 PRO A CA 1
ATOM 579 C C . PRO A 1 78 ? 23.087 6.327 -24.751 1.00 68.50 78 PRO A C 1
ATOM 581 O O . PRO A 1 78 ? 22.467 6.703 -25.742 1.00 68.50 78 PRO A O 1
ATOM 584 N N . PRO A 1 79 ? 24.213 6.956 -24.365 1.00 60.59 79 PRO A N 1
ATOM 585 C CA . PRO A 1 79 ? 24.647 8.245 -24.915 1.00 60.59 79 PRO A CA 1
ATOM 586 C C . PRO A 1 79 ? 25.054 8.200 -26.398 1.00 60.59 79 PRO A C 1
ATOM 588 O O . PRO A 1 79 ? 25.164 9.249 -27.028 1.00 60.59 79 PRO A O 1
ATOM 591 N N . SER A 1 80 ? 25.279 7.011 -26.976 1.00 55.12 80 SER A N 1
ATOM 592 C CA . SER A 1 80 ? 25.604 6.836 -28.404 1.00 55.12 80 SER A CA 1
ATOM 593 C C . SER A 1 80 ? 24.387 6.934 -29.326 1.00 55.12 80 SER A C 1
ATOM 595 O O . SER A 1 80 ? 24.522 6.878 -30.551 1.00 55.12 80 SER A O 1
ATOM 597 N N . SER A 1 81 ? 23.193 7.089 -28.760 1.00 57.34 81 SER A N 1
ATOM 598 C CA . SER A 1 81 ? 21.980 7.290 -29.522 1.00 57.34 81 SER A CA 1
ATOM 599 C C . SER A 1 81 ? 21.992 8.651 -30.200 1.00 57.34 81 SER A C 1
ATOM 601 O O . SER A 1 81 ? 21.844 9.681 -29.539 1.00 57.34 81 SER A O 1
ATOM 603 N N . SER A 1 82 ? 22.130 8.678 -31.526 1.00 59.38 82 SER A N 1
ATOM 604 C CA . SER A 1 82 ? 21.808 9.894 -32.270 1.00 59.38 82 SER A CA 1
ATOM 605 C C . SER A 1 82 ? 20.391 10.336 -31.879 1.00 59.38 82 SER A C 1
ATOM 607 O O . SER A 1 82 ? 19.468 9.534 -32.019 1.00 59.38 82 SER A O 1
ATOM 609 N N . PRO A 1 83 ? 20.173 11.591 -31.444 1.00 56.59 83 PRO A N 1
ATOM 610 C CA . PRO A 1 83 ? 18.841 12.093 -31.081 1.00 56.59 83 PRO A CA 1
ATOM 611 C C . PRO A 1 83 ? 17.866 12.129 -32.273 1.00 56.59 83 PRO A C 1
ATOM 613 O O . PRO A 1 83 ? 16.689 12.433 -32.112 1.00 56.59 83 PRO A O 1
ATOM 616 N N . LEU A 1 84 ? 18.367 11.825 -33.474 1.00 59.31 84 LEU A N 1
ATOM 617 C CA . LEU A 1 84 ? 17.628 11.712 -34.727 1.00 59.31 84 LEU A CA 1
ATOM 618 C C . LEU A 1 84 ? 17.299 10.259 -35.114 1.00 59.31 84 LEU A C 1
ATOM 620 O O . LEU A 1 84 ? 16.618 10.049 -36.115 1.00 59.31 84 LEU A O 1
ATOM 624 N N . ALA A 1 85 ? 17.787 9.257 -34.372 1.00 62.34 85 ALA A N 1
ATOM 625 C CA . ALA A 1 85 ? 17.420 7.866 -34.607 1.00 62.34 85 ALA A CA 1
ATOM 626 C C . ALA A 1 85 ? 15.944 7.682 -34.237 1.00 62.34 85 ALA A C 1
ATOM 628 O O . ALA A 1 85 ? 15.547 7.938 -33.100 1.00 62.34 85 ALA A O 1
ATOM 629 N N . PHE A 1 86 ? 15.133 7.286 -35.218 1.00 60.62 86 PHE A N 1
ATOM 630 C CA . PHE A 1 86 ? 13.723 6.992 -35.016 1.00 60.62 86 PHE A CA 1
ATOM 631 C C . PHE A 1 86 ? 13.476 5.486 -35.173 1.00 60.62 86 PHE A C 1
ATOM 633 O O . PHE A 1 86 ? 13.837 4.931 -36.214 1.00 60.62 86 PHE A O 1
ATOM 640 N N . PRO A 1 87 ? 12.815 4.841 -34.198 1.00 66.81 87 PRO A N 1
ATOM 641 C CA . PRO A 1 87 ? 12.443 5.394 -32.891 1.00 66.81 87 PRO A CA 1
ATOM 642 C C . PRO A 1 87 ? 13.677 5.637 -32.001 1.00 66.81 87 PRO A C 1
ATOM 644 O O . PRO A 1 87 ? 14.735 5.051 -32.236 1.00 66.81 87 PRO A O 1
ATOM 647 N N . SER A 1 88 ? 13.550 6.504 -30.986 1.00 67.38 88 SER A N 1
ATOM 648 C CA . SER A 1 88 ? 14.637 6.708 -30.021 1.00 67.38 88 SER A CA 1
ATOM 649 C C . SER A 1 88 ? 14.986 5.372 -29.364 1.00 67.38 88 SER A C 1
ATOM 651 O O . SER A 1 88 ? 14.071 4.589 -29.081 1.00 67.38 88 SER A O 1
ATOM 653 N N . PRO A 1 89 ? 16.267 5.085 -29.104 1.00 72.19 89 PRO A N 1
ATOM 654 C CA . PRO A 1 89 ? 16.620 3.818 -28.501 1.00 72.19 89 PRO A CA 1
ATOM 655 C C . PRO A 1 89 ? 16.046 3.721 -27.090 1.00 72.19 89 PRO A C 1
ATOM 657 O O . PRO A 1 89 ? 15.962 4.727 -26.375 1.00 72.19 89 PRO A O 1
ATOM 660 N N . PRO A 1 90 ? 15.635 2.513 -26.699 1.00 76.31 90 PRO A N 1
ATOM 661 C CA . PRO A 1 90 ? 15.058 2.297 -25.392 1.00 76.31 90 PRO A CA 1
ATOM 662 C C . PRO A 1 90 ? 16.096 2.468 -24.273 1.00 76.31 90 PRO A C 1
ATOM 664 O O . PRO A 1 90 ? 17.293 2.260 -24.499 1.00 76.31 90 PRO A O 1
ATOM 667 N N . PRO A 1 91 ? 15.656 2.820 -23.053 1.00 81.25 91 PRO A N 1
ATOM 668 C CA . PRO A 1 91 ? 16.537 2.830 -21.899 1.00 81.25 91 PRO A CA 1
ATOM 669 C C . PRO A 1 91 ? 16.912 1.409 -21.479 1.00 81.25 91 PRO A C 1
ATOM 671 O O . PRO A 1 91 ? 16.090 0.494 -21.535 1.00 81.25 91 PRO A O 1
ATOM 674 N N . ASN A 1 92 ? 18.143 1.258 -21.001 1.00 86.31 92 ASN A N 1
ATOM 675 C CA . ASN A 1 92 ? 18.632 0.031 -20.386 1.00 86.31 92 ASN A CA 1
ATOM 676 C C . ASN A 1 92 ? 18.585 0.186 -18.861 1.00 86.31 92 ASN A C 1
ATOM 678 O O . ASN A 1 92 ? 19.102 1.169 -18.321 1.00 86.31 92 ASN A O 1
ATOM 682 N N . PHE A 1 93 ? 17.933 -0.749 -18.175 1.00 89.88 93 PHE A N 1
ATOM 683 C CA . PHE A 1 93 ? 17.758 -0.729 -16.731 1.00 89.88 93 PHE A CA 1
ATOM 684 C C . PHE A 1 93 ? 18.927 -1.410 -16.028 1.00 89.88 93 PHE A C 1
ATOM 686 O O . PHE A 1 93 ? 19.259 -2.567 -16.278 1.00 89.88 93 PHE A O 1
ATOM 693 N N . THR A 1 94 ? 19.529 -0.693 -15.085 1.00 90.00 94 THR A N 1
ATOM 694 C CA . THR A 1 94 ? 20.589 -1.214 -14.219 1.00 90.00 94 THR A CA 1
ATOM 695 C C . THR A 1 94 ? 20.176 -1.105 -12.753 1.00 90.00 94 THR A C 1
ATOM 697 O O . THR A 1 94 ? 19.556 -0.106 -12.368 1.00 90.00 94 THR A O 1
ATOM 700 N N . PRO A 1 95 ? 20.469 -2.114 -11.911 1.00 89.50 95 PRO A N 1
ATOM 701 C CA . PRO A 1 95 ? 20.182 -2.029 -10.488 1.00 89.50 95 PRO A CA 1
ATOM 702 C C . PRO A 1 95 ? 21.122 -1.003 -9.851 1.00 89.50 95 PRO A C 1
ATOM 704 O O . PRO A 1 95 ? 22.343 -1.124 -9.929 1.00 89.50 95 PRO A O 1
ATOM 707 N N . ILE A 1 96 ? 20.549 0.010 -9.210 1.00 87.00 96 ILE A N 1
ATOM 708 C CA . ILE A 1 96 ? 21.299 1.077 -8.532 1.00 87.00 96 ILE A CA 1
ATOM 709 C C . ILE A 1 96 ? 21.222 0.970 -7.012 1.00 87.00 96 ILE A C 1
ATOM 711 O O . ILE A 1 96 ? 22.060 1.530 -6.307 1.00 87.00 96 ILE A O 1
ATOM 715 N N . GLN A 1 97 ? 20.228 0.249 -6.495 1.00 86.44 97 GLN A N 1
ATOM 716 C CA . GLN A 1 97 ? 20.097 -0.023 -5.074 1.00 86.44 97 GLN A CA 1
ATOM 717 C C . GLN A 1 97 ? 19.409 -1.368 -4.869 1.00 86.44 97 GLN A C 1
ATOM 719 O O . GLN A 1 97 ? 18.388 -1.645 -5.492 1.00 86.44 97 GLN A O 1
ATOM 724 N N . LYS A 1 98 ? 19.953 -2.180 -3.962 1.00 90.00 98 LYS A N 1
ATOM 725 C CA . LYS A 1 98 ? 19.329 -3.408 -3.468 1.00 90.00 98 LYS A CA 1
ATOM 726 C C . LYS A 1 98 ? 19.228 -3.311 -1.954 1.00 90.00 98 LYS A C 1
ATOM 728 O O . LYS A 1 98 ? 20.231 -3.109 -1.271 1.00 90.00 98 LYS A O 1
ATOM 733 N N . LEU A 1 99 ? 18.016 -3.437 -1.439 1.00 89.19 99 LEU A N 1
ATOM 734 C CA . LEU A 1 99 ? 17.733 -3.540 -0.017 1.00 89.19 99 LEU A CA 1
ATOM 735 C C . LEU A 1 99 ? 17.273 -4.962 0.266 1.00 89.19 99 LEU A C 1
ATOM 737 O O . LEU A 1 99 ? 16.416 -5.480 -0.438 1.00 89.19 99 LEU A O 1
ATOM 741 N N . SER A 1 100 ? 17.842 -5.583 1.294 1.00 89.56 100 SER A N 1
ATOM 742 C CA . SER A 1 100 ? 17.396 -6.885 1.788 1.00 89.56 100 SER A CA 1
ATOM 743 C C . SER A 1 100 ? 16.948 -6.715 3.227 1.00 89.56 100 SER A C 1
ATOM 745 O O . SER A 1 100 ? 17.740 -6.355 4.103 1.00 89.56 100 SER A O 1
ATOM 747 N N . MET A 1 101 ? 15.661 -6.935 3.456 1.00 83.06 101 MET A N 1
ATOM 748 C CA . MET A 1 101 ? 15.050 -6.862 4.770 1.00 83.06 101 MET A CA 1
ATOM 749 C C . MET A 1 101 ? 14.656 -8.273 5.179 1.00 83.06 101 MET A C 1
ATOM 751 O O . MET A 1 101 ? 13.623 -8.807 4.782 1.00 83.06 101 MET A O 1
ATOM 755 N N . LYS A 1 102 ? 15.540 -8.907 5.951 1.00 82.06 102 LYS A N 1
ATOM 756 C CA . LYS A 1 102 ? 15.328 -10.276 6.419 1.00 82.06 102 LYS A CA 1
ATOM 757 C C . LYS A 1 102 ? 14.059 -10.361 7.265 1.00 82.06 102 LYS A C 1
ATOM 759 O O . LYS A 1 102 ? 13.919 -9.612 8.227 1.00 82.06 102 LYS A O 1
ATOM 764 N N . GLY A 1 103 ? 13.213 -11.338 6.942 1.00 83.69 103 GLY A N 1
ATOM 765 C CA . GLY A 1 103 ? 11.992 -11.631 7.693 1.00 83.69 103 GLY A CA 1
ATOM 766 C C . GLY A 1 103 ? 10.814 -10.718 7.363 1.00 83.69 103 GLY A C 1
ATOM 767 O O . GLY A 1 103 ? 9.914 -10.617 8.181 1.00 83.69 103 GLY A O 1
ATOM 768 N N . MET A 1 104 ? 10.832 -10.047 6.209 1.00 86.88 104 MET A N 1
ATOM 769 C CA . MET A 1 104 ? 9.692 -9.276 5.709 1.00 86.88 104 MET A CA 1
ATOM 770 C C . MET A 1 104 ? 9.088 -9.951 4.481 1.00 86.88 104 MET A C 1
ATOM 772 O O . MET A 1 104 ? 9.818 -10.492 3.645 1.00 86.88 104 MET A O 1
ATOM 776 N N . PHE A 1 105 ? 7.766 -9.858 4.343 1.00 89.62 105 PHE A N 1
ATOM 777 C CA . PHE A 1 105 ? 7.044 -10.294 3.154 1.00 89.62 105 PHE A CA 1
ATOM 778 C C . PHE A 1 105 ? 6.473 -9.061 2.458 1.00 89.62 105 PHE A C 1
ATOM 780 O O . PHE A 1 105 ? 5.421 -8.542 2.836 1.00 89.62 105 PHE A O 1
ATOM 787 N N . VAL A 1 106 ? 7.167 -8.562 1.433 1.00 92.12 106 VAL A N 1
ATOM 788 C CA . VAL A 1 106 ? 6.713 -7.346 0.750 1.00 92.12 106 VAL A CA 1
ATOM 789 C C . VAL A 1 106 ? 5.569 -7.694 -0.194 1.00 92.12 106 VAL A C 1
ATOM 791 O O . VAL A 1 106 ? 5.716 -8.510 -1.109 1.00 92.12 106 VAL A O 1
ATOM 794 N N . CYS A 1 107 ? 4.413 -7.077 0.048 1.00 92.88 107 CYS A N 1
ATOM 795 C CA . CYS A 1 107 ? 3.217 -7.261 -0.768 1.00 92.88 107 CYS A CA 1
ATOM 796 C C . CYS A 1 107 ? 3.082 -6.205 -1.865 1.00 92.88 107 CYS A C 1
ATOM 798 O O . CYS A 1 107 ? 2.488 -6.499 -2.896 1.00 92.88 107 CYS A O 1
ATOM 800 N N . ASP A 1 108 ? 3.636 -5.006 -1.669 1.00 93.94 108 ASP A N 1
ATOM 801 C CA . ASP A 1 108 ? 3.623 -3.951 -2.681 1.00 93.94 108 ASP A CA 1
ATOM 802 C C . ASP A 1 108 ? 4.732 -2.911 -2.442 1.00 93.94 108 ASP A C 1
ATOM 804 O O . ASP A 1 108 ? 5.261 -2.773 -1.332 1.00 93.94 108 ASP A O 1
ATOM 808 N N . CYS A 1 109 ? 5.064 -2.147 -3.480 1.00 94.06 109 CYS A N 1
ATOM 809 C CA . CYS A 1 109 ? 5.977 -1.013 -3.414 1.00 94.06 109 CYS A CA 1
ATOM 810 C C . CYS A 1 109 ? 5.509 0.141 -4.306 1.00 94.06 109 CYS A C 1
ATOM 812 O O . CYS A 1 109 ? 4.940 -0.068 -5.374 1.00 94.06 109 CYS A O 1
ATOM 814 N N . CYS A 1 110 ? 5.800 1.379 -3.909 1.00 93.69 110 CYS A N 1
ATOM 815 C CA . CYS A 1 110 ? 5.445 2.560 -4.692 1.00 93.69 110 CYS A CA 1
ATOM 816 C C . CYS A 1 110 ? 6.503 3.656 -4.582 1.00 93.69 110 CYS A C 1
ATOM 818 O O . CYS A 1 110 ? 7.187 3.774 -3.568 1.00 93.69 110 CYS A O 1
ATOM 820 N N . PHE A 1 111 ? 6.619 4.502 -5.604 1.00 90.81 111 PHE A N 1
ATOM 821 C CA . PHE A 1 111 ? 7.348 5.761 -5.468 1.00 90.81 111 PHE A CA 1
ATOM 822 C C . PHE A 1 111 ? 6.415 6.864 -4.987 1.00 90.81 111 PHE A C 1
ATOM 824 O O . PHE A 1 111 ? 5.229 6.897 -5.313 1.00 90.81 111 PHE A O 1
ATOM 831 N N . SER A 1 112 ? 6.970 7.828 -4.260 1.00 86.12 112 SER A N 1
ATOM 832 C CA . SER A 1 112 ? 6.289 9.096 -4.056 1.00 86.12 112 SER A CA 1
ATOM 833 C C . SER A 1 112 ? 6.148 9.839 -5.396 1.00 86.12 112 SER A C 1
ATOM 835 O O . SER A 1 112 ? 7.041 9.750 -6.243 1.00 86.12 112 SER A O 1
ATOM 837 N N . PRO A 1 113 ? 5.097 10.658 -5.592 1.00 80.94 113 PRO A N 1
ATOM 838 C CA . PRO A 1 113 ? 4.895 11.404 -6.841 1.00 80.94 113 PRO A CA 1
ATOM 839 C C . PRO A 1 113 ? 6.048 12.345 -7.216 1.00 80.94 113 PRO A C 1
ATOM 841 O O . PRO A 1 113 ? 6.219 12.695 -8.376 1.00 80.94 113 PRO A O 1
ATOM 844 N N . ASN A 1 114 ? 6.844 12.768 -6.232 1.00 75.44 114 ASN A N 1
ATOM 845 C CA . ASN A 1 114 ? 8.029 13.602 -6.439 1.00 75.44 114 ASN A CA 1
ATOM 846 C C . ASN A 1 114 ? 9.326 12.793 -6.654 1.00 75.44 114 ASN A C 1
ATOM 848 O O . ASN A 1 114 ? 10.397 13.393 -6.701 1.00 75.44 114 ASN A O 1
ATOM 852 N N . GLY A 1 115 ? 9.255 11.457 -6.686 1.00 77.88 115 GLY A N 1
ATOM 853 C CA . GLY A 1 115 ? 10.391 10.545 -6.860 1.00 77.88 115 GLY A CA 1
ATOM 854 C C . GLY A 1 115 ? 11.419 10.546 -5.723 1.00 77.88 115 GLY A C 1
ATOM 855 O O . GLY A 1 115 ? 12.434 9.861 -5.818 1.00 77.88 115 GLY A O 1
ATOM 856 N N . ARG A 1 116 ? 11.195 11.311 -4.645 1.00 80.00 116 ARG A N 1
ATOM 857 C CA . ARG A 1 116 ? 12.161 11.477 -3.544 1.00 80.00 116 ARG A CA 1
ATOM 858 C C . ARG A 1 116 ? 12.119 10.367 -2.511 1.00 80.00 116 ARG A C 1
ATOM 860 O O . ARG A 1 116 ? 13.051 10.273 -1.717 1.00 80.00 116 ARG A O 1
ATOM 867 N N . TYR A 1 117 ? 11.059 9.575 -2.491 1.00 86.00 117 TYR A N 1
ATOM 868 C CA . TYR A 1 117 ? 10.895 8.465 -1.573 1.00 86.00 117 TYR A CA 1
ATOM 869 C C . TYR A 1 117 ? 10.307 7.274 -2.313 1.00 86.00 117 TYR A C 1
ATOM 871 O O . TYR A 1 117 ? 9.593 7.445 -3.300 1.00 86.00 117 TYR A O 1
ATOM 879 N N . PHE A 1 118 ? 10.542 6.081 -1.792 1.00 89.19 118 PHE A N 1
ATOM 880 C CA . PHE A 1 118 ? 9.708 4.931 -2.102 1.00 89.19 118 PHE A CA 1
ATOM 881 C C . PHE A 1 118 ? 9.177 4.318 -0.815 1.00 89.19 118 PHE A C 1
ATOM 883 O O . PHE A 1 118 ? 9.815 4.383 0.240 1.00 89.19 118 PHE A O 1
ATOM 890 N N . GLY A 1 119 ? 7.964 3.794 -0.910 1.00 91.00 119 GLY A N 1
ATOM 891 C CA . GLY A 1 119 ? 7.283 3.059 0.131 1.00 91.00 119 GLY A CA 1
ATOM 892 C C . GLY A 1 119 ? 7.258 1.573 -0.194 1.00 91.00 119 GLY A C 1
ATOM 893 O O . GLY A 1 119 ? 7.214 1.190 -1.362 1.00 91.00 119 GLY A O 1
ATOM 894 N N . ILE A 1 120 ? 7.251 0.751 0.844 1.00 93.56 120 ILE A N 1
ATOM 895 C CA . ILE A 1 120 ? 6.977 -0.683 0.752 1.00 93.56 120 ILE A CA 1
ATOM 896 C C . ILE A 1 120 ? 5.941 -1.058 1.799 1.00 93.56 120 ILE A C 1
ATOM 898 O O . ILE A 1 120 ? 5.951 -0.506 2.902 1.00 93.56 120 ILE A O 1
ATOM 902 N N . ALA A 1 121 ? 5.063 -1.988 1.461 1.00 92.50 121 ALA A N 1
ATOM 903 C CA . ALA A 1 121 ? 4.098 -2.553 2.387 1.00 92.50 121 ALA A CA 1
ATOM 904 C C . ALA A 1 121 ? 4.528 -3.973 2.759 1.00 92.50 121 ALA A C 1
ATOM 906 O O . ALA A 1 121 ? 4.802 -4.788 1.878 1.00 92.50 121 ALA A O 1
ATOM 907 N N . ASP A 1 122 ? 4.600 -4.249 4.057 1.00 92.56 122 ASP A N 1
ATOM 908 C CA . ASP A 1 122 ? 4.848 -5.589 4.577 1.00 92.56 122 ASP A CA 1
ATOM 909 C C . ASP A 1 122 ? 3.532 -6.225 5.018 1.00 92.56 122 ASP A C 1
ATOM 911 O O . ASP A 1 122 ? 2.680 -5.614 5.674 1.00 92.56 122 ASP A O 1
ATOM 915 N N . TRP A 1 123 ? 3.347 -7.463 4.584 1.00 88.81 123 TRP A N 1
ATOM 916 C CA . TRP A 1 123 ? 2.155 -8.238 4.861 1.00 88.81 123 TRP A CA 1
ATOM 917 C C . TRP A 1 123 ? 2.122 -8.755 6.301 1.00 88.81 123 TRP A C 1
ATOM 919 O O . TRP A 1 123 ? 1.048 -8.797 6.907 1.00 88.81 123 TRP A O 1
ATOM 929 N N . GLU A 1 124 ? 3.269 -9.157 6.855 1.00 87.69 124 GLU A N 1
ATOM 930 C CA . GLU A 1 124 ? 3.307 -9.847 8.150 1.00 87.69 124 GLU A CA 1
ATOM 931 C C . GLU A 1 124 ? 3.087 -8.882 9.315 1.00 87.69 124 GLU A C 1
ATOM 933 O O . GLU A 1 124 ? 2.227 -9.106 10.174 1.00 87.69 124 GLU A O 1
ATOM 938 N N . ASP A 1 125 ? 3.838 -7.784 9.330 1.00 85.06 125 ASP A N 1
ATOM 939 C CA . ASP A 1 125 ? 3.801 -6.801 10.409 1.00 85.06 125 ASP A CA 1
ATOM 940 C C . ASP A 1 125 ? 2.728 -5.711 10.210 1.00 85.06 125 ASP A C 1
ATOM 942 O O . ASP A 1 125 ? 2.460 -4.925 11.124 1.00 85.06 125 ASP A O 1
ATOM 946 N N . LYS A 1 126 ? 2.091 -5.695 9.028 1.00 87.19 126 LYS A N 1
ATOM 947 C CA . LYS A 1 126 ? 1.062 -4.735 8.598 1.00 87.19 126 LYS A CA 1
ATOM 948 C C . LYS A 1 126 ? 1.550 -3.282 8.586 1.00 87.19 126 LYS A C 1
ATOM 950 O O . LYS A 1 126 ? 0.749 -2.349 8.720 1.00 87.19 126 LYS A O 1
ATOM 955 N N . SER A 1 127 ? 2.853 -3.075 8.439 1.00 87.50 127 SER A N 1
ATOM 956 C CA . SER A 1 127 ? 3.491 -1.767 8.389 1.00 87.50 127 SER A CA 1
ATOM 957 C C . SER A 1 127 ? 3.792 -1.340 6.957 1.00 87.50 127 SER A C 1
ATOM 959 O O . SER A 1 127 ? 3.910 -2.135 6.027 1.00 87.50 127 SER A O 1
ATOM 961 N N . VAL A 1 128 ? 3.967 -0.029 6.794 1.00 90.81 128 VAL A N 1
ATOM 962 C CA . VAL A 1 128 ? 4.518 0.563 5.574 1.00 90.81 128 VAL A CA 1
ATOM 963 C C . VAL A 1 128 ? 5.806 1.278 5.936 1.00 90.81 128 VAL A C 1
ATOM 965 O O . VAL A 1 128 ? 5.827 2.128 6.835 1.00 90.81 128 VAL A O 1
ATOM 968 N N . TYR A 1 129 ? 6.868 0.953 5.216 1.00 88.69 129 TYR A N 1
ATOM 969 C CA . TYR A 1 129 ? 8.186 1.536 5.400 1.00 88.69 129 TYR A CA 1
ATOM 970 C C . TYR A 1 129 ? 8.490 2.505 4.267 1.00 88.69 129 TYR A C 1
ATOM 972 O O . TYR A 1 129 ? 8.042 2.304 3.144 1.00 88.69 129 TYR A O 1
ATOM 980 N N . PHE A 1 130 ? 9.265 3.547 4.559 1.00 89.62 130 PHE A N 1
ATOM 981 C CA . PHE A 1 130 ? 9.636 4.564 3.581 1.00 89.62 130 PHE A CA 1
ATOM 982 C C . PHE A 1 130 ? 11.145 4.759 3.567 1.00 89.62 130 PHE A C 1
ATOM 984 O O . PHE A 1 130 ? 11.762 4.909 4.624 1.00 89.62 130 PHE A O 1
ATOM 991 N N . TRP A 1 131 ? 11.714 4.840 2.368 1.00 85.62 131 TRP A N 1
ATOM 992 C CA . TRP A 1 131 ? 13.123 5.149 2.154 1.00 85.62 131 TRP A CA 1
ATOM 993 C C . TRP A 1 131 ? 13.296 6.401 1.302 1.00 85.62 131 TRP A C 1
ATOM 995 O O . TRP A 1 131 ? 12.558 6.589 0.336 1.00 85.62 131 TRP A O 1
ATOM 1005 N N . PRO A 1 132 ? 14.272 7.263 1.631 1.00 82.38 132 PRO A N 1
ATOM 1006 C CA . PRO A 1 132 ? 14.650 8.366 0.765 1.00 82.38 132 PRO A CA 1
ATOM 1007 C C . PRO A 1 132 ? 15.420 7.865 -0.467 1.00 82.38 132 PRO A C 1
ATOM 1009 O O . PRO A 1 132 ? 16.372 7.096 -0.350 1.00 82.38 132 PRO A O 1
ATOM 1012 N N . CYS A 1 133 ? 15.063 8.386 -1.638 1.00 73.50 133 CYS A N 1
ATOM 1013 C CA . CYS A 1 133 ? 15.760 8.202 -2.915 1.00 73.50 133 CYS A CA 1
ATOM 1014 C C . CYS A 1 133 ? 16.952 9.160 -3.095 1.00 73.50 133 CYS A C 1
ATOM 1016 O O . CYS A 1 133 ? 17.630 9.117 -4.116 1.00 73.50 133 CYS A O 1
ATOM 1018 N N . SER A 1 134 ? 17.218 10.053 -2.132 1.00 59.16 134 SER A N 1
ATOM 1019 C CA . SER A 1 134 ? 18.158 11.180 -2.267 1.00 59.16 134 SER A CA 1
ATOM 1020 C C . SER A 1 134 ? 19.648 10.811 -2.347 1.00 59.16 134 SER A C 1
ATOM 1022 O O . SER A 1 134 ? 20.476 11.706 -2.431 1.00 59.16 134 SER A O 1
ATOM 1024 N N . ASN A 1 135 ? 19.996 9.521 -2.356 1.00 50.44 135 ASN A N 1
ATOM 1025 C CA . ASN A 1 135 ? 21.366 9.036 -2.590 1.00 50.44 135 ASN A CA 1
ATOM 1026 C C . ASN A 1 135 ? 21.583 8.485 -4.008 1.00 50.44 135 ASN A C 1
ATOM 1028 O O . ASN A 1 135 ? 22.642 7.938 -4.308 1.00 50.44 135 ASN A O 1
ATOM 1032 N N . ILE A 1 136 ? 20.578 8.589 -4.879 1.00 54.88 136 ILE A N 1
ATOM 1033 C CA . ILE A 1 136 ? 20.670 8.107 -6.260 1.00 54.88 136 ILE A CA 1
ATOM 1034 C C . ILE A 1 136 ? 21.422 9.120 -7.141 1.00 54.88 136 ILE A C 1
ATOM 1036 O O . ILE A 1 136 ? 21.902 8.779 -8.222 1.00 54.88 136 ILE A O 1
ATOM 1040 N N . ASP A 1 137 ? 21.628 10.336 -6.651 1.00 43.72 137 ASP A N 1
ATOM 1041 C CA . ASP A 1 137 ? 22.409 11.351 -7.333 1.00 43.72 137 ASP A CA 1
ATOM 1042 C C . ASP A 1 137 ? 23.867 11.289 -6.841 1.00 43.72 137 ASP A C 1
ATOM 1044 O O . ASP A 1 137 ? 24.189 11.647 -5.716 1.00 43.72 137 ASP A O 1
ATOM 1048 N N . GLU A 1 138 ? 24.729 10.783 -7.726 1.00 46.16 138 GLU A N 1
ATOM 1049 C CA . GLU A 1 138 ? 26.177 11.033 -7.842 1.00 46.16 138 GLU A CA 1
ATOM 1050 C C . GLU A 1 138 ? 27.199 9.930 -7.515 1.00 46.16 138 GLU A C 1
ATOM 1052 O O . GLU A 1 138 ? 28.138 9.846 -8.299 1.00 46.16 138 GLU A O 1
ATOM 1057 N N . GLN A 1 139 ? 27.099 9.041 -6.513 1.00 40.34 139 GLN A N 1
ATOM 1058 C CA . GLN A 1 139 ? 28.246 8.126 -6.240 1.00 40.34 139 GLN A CA 1
ATOM 1059 C C . GLN A 1 139 ? 27.956 6.710 -5.705 1.00 40.34 139 GLN A C 1
ATOM 1061 O O . GLN A 1 139 ? 28.825 6.134 -5.066 1.00 40.34 139 GLN A O 1
ATOM 1066 N N . GLY A 1 140 ? 26.804 6.090 -5.982 1.00 38.62 140 GLY A N 1
ATOM 1067 C CA . GLY A 1 140 ? 26.678 4.615 -5.924 1.00 38.62 140 GLY A CA 1
ATOM 1068 C C . GLY A 1 140 ? 27.123 3.904 -4.629 1.00 38.62 140 GLY A C 1
ATOM 1069 O O . GLY A 1 140 ? 27.443 2.720 -4.667 1.00 38.62 140 GLY A O 1
ATOM 1070 N N . VAL A 1 141 ? 27.152 4.589 -3.482 1.00 40.66 141 VAL A N 1
ATOM 1071 C CA . VAL A 1 141 ? 27.494 4.000 -2.184 1.00 40.66 141 VAL A CA 1
ATOM 1072 C C . VAL A 1 141 ? 26.503 4.525 -1.155 1.00 40.66 141 VAL A C 1
ATOM 1074 O O . VAL A 1 141 ? 26.620 5.648 -0.670 1.00 40.66 141 VAL A O 1
ATOM 1077 N N . SER A 1 142 ? 25.515 3.704 -0.800 1.00 37.56 142 SER A N 1
ATOM 1078 C CA . SER A 1 142 ? 24.705 3.938 0.394 1.00 37.56 142 SER A CA 1
ATOM 1079 C C . SER A 1 142 ? 25.192 3.029 1.518 1.00 37.56 142 SER A C 1
ATOM 1081 O O . SER A 1 142 ? 24.996 1.816 1.465 1.00 37.56 142 SER A O 1
ATOM 1083 N N . SER A 1 143 ? 25.789 3.607 2.556 1.00 37.00 143 SER A N 1
ATOM 1084 C CA . SER A 1 143 ? 25.837 2.977 3.874 1.00 37.00 143 SER A CA 1
ATOM 1085 C C . SER A 1 143 ? 24.518 3.257 4.617 1.00 37.00 143 SER A C 1
ATOM 1087 O O . SER A 1 143 ? 23.959 4.354 4.500 1.00 37.00 143 SER A O 1
ATOM 1089 N N . PRO A 1 144 ? 23.964 2.279 5.356 1.00 41.97 144 PRO A N 1
ATOM 1090 C CA . PRO A 1 144 ? 22.652 2.418 5.973 1.00 41.97 144 PRO A CA 1
ATOM 1091 C C . PRO A 1 144 ? 22.751 3.287 7.232 1.00 41.97 144 PRO A C 1
ATOM 1093 O O . PRO A 1 144 ? 23.331 2.876 8.232 1.00 41.97 144 PRO A O 1
ATOM 1096 N N . LYS A 1 145 ? 22.145 4.480 7.222 1.00 40.91 145 LYS A N 1
ATOM 1097 C CA . LYS A 1 145 ? 21.805 5.186 8.467 1.00 40.91 145 LYS A CA 1
ATOM 1098 C C . LYS A 1 145 ? 20.410 4.753 8.913 1.00 40.91 145 LYS A C 1
ATOM 1100 O O . LYS A 1 145 ? 19.403 5.345 8.538 1.00 40.91 145 LYS A O 1
ATOM 1105 N N . SER A 1 146 ? 20.388 3.708 9.734 1.00 45.03 146 SER A N 1
ATOM 1106 C CA . SER A 1 146 ? 19.238 3.129 10.448 1.00 45.03 146 SER A CA 1
ATOM 1107 C C . SER A 1 146 ? 18.508 4.091 11.403 1.00 45.03 146 SER A C 1
ATOM 1109 O O . SER A 1 146 ? 17.472 3.742 11.968 1.00 45.03 146 SER A O 1
ATOM 1111 N N . ASP A 1 147 ? 19.014 5.308 11.597 1.00 39.50 147 ASP A N 1
ATOM 1112 C CA . ASP A 1 147 ? 18.616 6.154 12.727 1.00 39.50 147 ASP A CA 1
ATOM 1113 C C . ASP A 1 147 ? 17.306 6.925 12.512 1.00 39.50 147 ASP A C 1
ATOM 1115 O O . ASP A 1 147 ? 16.637 7.292 13.480 1.00 39.50 147 ASP A O 1
ATOM 1119 N N . ILE A 1 148 ? 16.880 7.129 11.262 1.00 46.84 148 ILE A N 1
ATOM 1120 C CA . ILE A 1 148 ? 15.648 7.883 10.963 1.00 46.84 148 ILE A CA 1
ATOM 1121 C C . ILE A 1 148 ? 14.398 6.994 11.123 1.00 46.84 148 ILE A C 1
ATOM 1123 O O . ILE A 1 148 ? 13.354 7.462 11.584 1.00 46.84 148 ILE A O 1
ATOM 1127 N N . ILE A 1 149 ? 14.516 5.689 10.848 1.00 44.84 149 ILE A N 1
ATOM 1128 C CA . ILE A 1 149 ? 13.409 4.720 10.943 1.00 44.84 149 ILE A CA 1
ATOM 1129 C C . ILE A 1 149 ? 13.078 4.410 12.415 1.00 44.84 149 ILE A C 1
ATOM 1131 O O . ILE A 1 149 ? 11.908 4.355 12.795 1.00 44.84 149 ILE A O 1
ATOM 1135 N N . ALA A 1 150 ? 14.087 4.344 13.291 1.00 43.28 150 ALA A N 1
ATOM 1136 C CA . ALA A 1 150 ? 13.876 4.115 14.722 1.00 43.28 150 ALA A CA 1
ATOM 1137 C C . ALA A 1 150 ? 13.121 5.264 15.421 1.00 43.28 150 ALA A C 1
ATOM 1139 O O . ALA A 1 150 ? 12.375 5.025 16.371 1.00 43.28 150 ALA A O 1
ATOM 1140 N N . GLN A 1 151 ? 13.275 6.516 14.975 1.00 41.22 151 GLN A N 1
ATOM 1141 C CA . GLN A 1 151 ? 12.632 7.660 15.633 1.00 41.22 151 GLN A CA 1
ATOM 1142 C C . GLN A 1 151 ? 11.140 7.798 15.298 1.00 41.22 151 GLN A C 1
ATOM 1144 O O . GLN A 1 151 ? 10.362 8.178 16.175 1.00 41.22 151 GLN A O 1
ATOM 1149 N N . SER A 1 152 ? 10.721 7.463 14.072 1.00 42.59 152 SER A N 1
ATOM 1150 C CA . SER A 1 152 ? 9.304 7.529 13.674 1.00 42.59 152 SER A CA 1
ATOM 1151 C C . SER A 1 152 ? 8.478 6.433 14.356 1.00 42.59 152 SER A C 1
ATOM 1153 O O . SER A 1 152 ? 7.419 6.720 14.920 1.00 42.59 152 SER A O 1
ATOM 1155 N N . SER A 1 153 ? 9.006 5.206 14.417 1.00 52.28 153 SER A N 1
ATOM 1156 C CA . SER A 1 153 ? 8.346 4.087 15.103 1.00 52.28 153 SER A CA 1
ATOM 1157 C C . SER A 1 153 ? 8.317 4.269 16.624 1.00 52.28 153 SER A C 1
ATOM 1159 O O . SER A 1 153 ? 7.300 3.984 17.247 1.00 52.28 153 SER A O 1
ATOM 1161 N N . ARG A 1 154 ? 9.368 4.842 17.237 1.00 55.22 154 ARG A N 1
ATOM 1162 C CA . ARG A 1 154 ? 9.365 5.176 18.678 1.00 55.22 154 ARG A CA 1
ATOM 1163 C C . ARG A 1 154 ? 8.360 6.270 19.032 1.00 55.22 154 ARG A C 1
ATOM 1165 O O . ARG A 1 154 ? 7.726 6.176 20.077 1.00 55.22 154 ARG A O 1
ATOM 1172 N N . LYS A 1 155 ? 8.189 7.290 18.180 1.00 56.38 155 LYS A N 1
ATOM 1173 C CA . LYS A 1 155 ? 7.182 8.340 18.407 1.00 56.38 155 LYS A CA 1
ATOM 1174 C C . LYS A 1 155 ? 5.760 7.791 18.305 1.00 56.38 155 LYS A C 1
ATOM 1176 O O . LYS A 1 155 ? 4.953 8.098 19.170 1.00 56.38 155 LYS A O 1
ATOM 1181 N N . ARG A 1 156 ? 5.463 6.944 17.312 1.00 55.84 156 ARG A N 1
ATOM 1182 C CA . ARG A 1 156 ? 4.137 6.304 17.206 1.00 55.84 156 ARG A CA 1
ATOM 1183 C C . ARG A 1 156 ? 3.871 5.338 18.354 1.00 55.84 156 ARG A C 1
ATOM 1185 O O . ARG A 1 156 ? 2.784 5.374 18.910 1.00 55.84 156 ARG A O 1
ATOM 1192 N N . LYS A 1 157 ? 4.869 4.539 18.748 1.00 68.75 157 LYS A N 1
ATOM 1193 C CA . LYS A 1 157 ? 4.752 3.629 19.892 1.00 68.75 157 LYS A CA 1
ATOM 1194 C C . LYS A 1 157 ? 4.451 4.388 21.187 1.00 68.75 157 LYS A C 1
ATOM 1196 O O . LYS A 1 157 ? 3.518 4.016 21.879 1.00 68.75 157 LYS A O 1
ATOM 1201 N N . ARG A 1 158 ? 5.149 5.502 21.442 1.00 70.56 158 ARG A N 1
ATOM 1202 C CA . ARG A 1 158 ? 4.902 6.349 22.619 1.00 70.56 158 ARG A CA 1
ATOM 1203 C C . ARG A 1 158 ? 3.495 6.952 22.626 1.00 70.56 158 ARG A C 1
ATOM 1205 O O . ARG A 1 158 ? 2.839 6.920 23.651 1.00 70.56 158 ARG A O 1
ATOM 1212 N N . VAL A 1 159 ? 3.016 7.449 21.482 1.00 69.56 159 VAL A N 1
ATOM 1213 C CA . VAL A 1 159 ? 1.649 7.993 21.381 1.00 69.56 159 VAL A CA 1
ATOM 1214 C C . VAL A 1 159 ? 0.597 6.900 21.605 1.00 69.56 159 VAL A C 1
ATOM 1216 O O . VAL A 1 159 ? -0.417 7.157 22.239 1.00 69.56 159 VAL A O 1
ATOM 1219 N N . ILE A 1 160 ? 0.827 5.679 21.115 1.00 66.31 160 ILE A N 1
ATOM 1220 C CA . ILE A 1 160 ? -0.085 4.549 21.348 1.00 66.31 160 ILE A CA 1
ATOM 1221 C C . ILE A 1 160 ? -0.074 4.131 22.824 1.00 66.31 160 ILE A C 1
ATOM 1223 O O . ILE A 1 160 ? -1.143 3.917 23.382 1.00 66.31 160 ILE A O 1
ATOM 1227 N N . GLU A 1 161 ? 1.099 4.051 23.455 1.00 75.56 161 GLU A N 1
ATOM 1228 C CA . GLU A 1 161 ? 1.237 3.737 24.885 1.00 75.56 161 GLU A CA 1
ATOM 1229 C C . GLU A 1 161 ? 0.545 4.798 25.760 1.00 75.56 161 GLU A C 1
ATOM 1231 O O . GLU A 1 161 ? -0.268 4.443 26.604 1.00 75.56 161 GLU A O 1
ATOM 1236 N N . GLU A 1 162 ? 0.739 6.092 25.483 1.00 79.56 162 GLU A N 1
ATOM 1237 C CA . GLU A 1 162 ? 0.053 7.184 26.199 1.00 79.56 162 GLU A CA 1
ATOM 1238 C C . GLU A 1 162 ? -1.477 7.121 26.043 1.00 79.56 162 GLU A C 1
ATOM 1240 O O . GLU A 1 162 ? -2.223 7.376 26.991 1.00 79.56 162 GLU A O 1
ATOM 1245 N N . VAL A 1 163 ? -1.968 6.763 24.852 1.00 70.94 163 VAL A N 1
ATOM 1246 C CA . VAL A 1 163 ? -3.407 6.591 24.609 1.00 70.94 163 VAL A CA 1
ATOM 1247 C C . VAL A 1 163 ? -3.946 5.372 25.358 1.00 70.94 163 VAL A C 1
ATOM 1249 O O . VAL A 1 163 ? -5.024 5.460 25.942 1.00 70.94 163 VAL A O 1
ATOM 1252 N N . LEU A 1 164 ? -3.215 4.255 25.379 1.00 75.88 164 LEU A N 1
ATOM 1253 C CA . LEU A 1 164 ? -3.606 3.054 26.123 1.00 75.88 164 LEU A CA 1
ATOM 1254 C C . LEU A 1 164 ? -3.658 3.319 27.632 1.00 75.88 164 LEU A C 1
ATOM 1256 O O . LEU A 1 164 ? -4.676 3.017 28.252 1.00 75.88 164 LEU A O 1
ATOM 1260 N N . ASP A 1 165 ? -2.652 3.987 28.196 1.00 82.69 165 ASP A N 1
ATOM 1261 C CA . ASP A 1 165 ? -2.636 4.381 29.611 1.00 82.69 165 ASP A CA 1
ATOM 1262 C C . ASP A 1 165 ? -3.814 5.318 29.951 1.00 82.69 165 ASP A C 1
ATOM 1264 O O . ASP A 1 165 ? -4.459 5.207 31.004 1.00 82.69 165 ASP A O 1
ATOM 1268 N N . SER A 1 166 ? -4.164 6.223 29.030 1.00 81.44 166 SER A N 1
ATOM 1269 C CA . SER A 1 166 ? -5.349 7.075 29.164 1.00 81.44 166 SER A CA 1
ATOM 1270 C C . SER A 1 166 ? -6.655 6.271 29.136 1.00 81.44 166 SER A C 1
ATOM 1272 O O . SER A 1 166 ? -7.584 6.596 29.874 1.00 81.44 166 SER A O 1
ATOM 1274 N N . PHE A 1 167 ? -6.754 5.224 28.314 1.00 73.19 167 PHE A N 1
ATOM 1275 C CA . PHE A 1 167 ? -7.932 4.353 28.287 1.00 73.19 167 PHE A CA 1
ATOM 1276 C C . PHE A 1 167 ? -8.057 3.515 29.562 1.00 73.19 167 PHE A C 1
ATOM 1278 O O . PHE A 1 167 ? -9.157 3.383 30.099 1.00 73.19 167 PHE A O 1
ATOM 1285 N N . GLU A 1 168 ? -6.951 2.975 30.068 1.00 84.31 168 GLU A N 1
ATOM 1286 C CA . GLU A 1 168 ? -6.943 2.170 31.292 1.00 84.31 168 GLU A CA 1
ATOM 1287 C C . GLU A 1 168 ? -7.263 2.997 32.543 1.00 84.31 168 GLU A C 1
ATOM 1289 O O . GLU A 1 168 ? -7.896 2.500 33.479 1.00 84.31 168 GLU A O 1
ATOM 1294 N N . SER A 1 169 ? -6.848 4.265 32.582 1.00 85.44 169 SER A N 1
ATOM 1295 C CA . SER A 1 169 ? -7.223 5.181 33.667 1.00 85.44 169 SER A CA 1
ATOM 1296 C C . SER A 1 169 ? -8.702 5.580 33.605 1.00 85.44 169 SER A C 1
ATOM 1298 O O . SER A 1 169 ? -9.376 5.555 34.636 1.00 85.44 169 SER A O 1
ATOM 1300 N N . GLU A 1 170 ? -9.254 5.850 32.414 1.00 82.19 170 GLU A N 1
ATOM 1301 C CA . GLU A 1 170 ? -10.701 6.064 32.248 1.00 82.19 170 GLU A CA 1
ATOM 1302 C C . GLU A 1 170 ? -11.526 4.824 32.623 1.00 82.19 170 GLU A C 1
ATOM 1304 O O . GLU A 1 170 ? -12.610 4.958 33.196 1.00 82.19 170 GLU A O 1
ATOM 1309 N N . ALA A 1 171 ? -11.043 3.621 32.297 1.00 77.38 171 ALA A N 1
ATOM 1310 C CA . ALA A 1 171 ? -11.716 2.372 32.642 1.00 77.38 171 ALA A CA 1
ATOM 1311 C C . ALA A 1 171 ? -11.796 2.183 34.164 1.00 77.38 171 ALA A C 1
ATOM 1313 O O . ALA A 1 171 ? -12.886 1.952 34.685 1.00 77.38 171 ALA A O 1
ATOM 1314 N N . ARG A 1 172 ? -10.687 2.402 34.883 1.00 86.75 172 ARG A N 1
ATOM 1315 C CA . ARG A 1 172 ? -10.658 2.349 36.354 1.00 86.75 172 ARG A CA 1
ATOM 1316 C C . ARG A 1 172 ? -11.592 3.373 37.000 1.00 86.75 172 ARG A C 1
ATOM 1318 O O . ARG A 1 172 ? -12.385 3.017 37.865 1.00 86.75 172 ARG A O 1
ATOM 1325 N N . ALA A 1 173 ? -11.587 4.618 36.520 1.00 86.94 173 ALA A N 1
ATOM 1326 C CA . ALA A 1 173 ? -12.494 5.652 37.029 1.00 86.94 173 ALA A CA 1
ATOM 1327 C C . ALA A 1 173 ? -13.981 5.303 36.808 1.00 86.94 173 ALA A C 1
ATOM 1329 O O . ALA A 1 173 ? -14.855 5.711 37.575 1.00 86.94 173 ALA A O 1
ATOM 1330 N N . ARG A 1 174 ? -14.296 4.546 35.748 1.00 80.38 174 ARG A N 1
ATOM 1331 C CA . ARG A 1 174 ? -15.654 4.044 35.504 1.00 80.38 174 ARG A CA 1
ATOM 1332 C C . ARG A 1 174 ? -16.032 2.908 36.440 1.00 80.38 174 ARG A C 1
ATOM 1334 O O . ARG A 1 174 ? -17.166 2.908 36.906 1.00 80.38 174 ARG A O 1
ATOM 1341 N N . GLU A 1 175 ? -15.119 1.985 36.713 1.00 85.69 175 GLU A N 1
ATOM 1342 C CA . GLU A 1 175 ? -15.346 0.900 37.674 1.00 85.69 175 GLU A CA 1
ATOM 1343 C C . GLU A 1 175 ? -15.620 1.455 39.078 1.00 85.69 175 GLU A C 1
ATOM 1345 O O . GLU A 1 175 ? -16.624 1.090 39.686 1.00 85.69 175 GLU A O 1
ATOM 1350 N N . GLU A 1 176 ? -14.839 2.439 39.537 1.00 91.62 176 GLU A N 1
ATOM 1351 C CA . GLU A 1 176 ? -15.086 3.121 40.819 1.00 91.62 176 GLU A CA 1
ATOM 1352 C C . GLU A 1 176 ? -16.465 3.797 40.859 1.00 91.62 176 GLU A C 1
ATOM 1354 O O . GLU A 1 176 ? -17.187 3.733 41.856 1.00 91.62 176 GLU A O 1
ATOM 1359 N N . ARG A 1 177 ? -16.880 4.427 39.753 1.00 88.12 177 ARG A N 1
ATOM 1360 C CA . ARG A 1 177 ? -18.199 5.065 39.667 1.00 88.12 177 ARG A CA 1
ATOM 1361 C C . ARG A 1 177 ? -19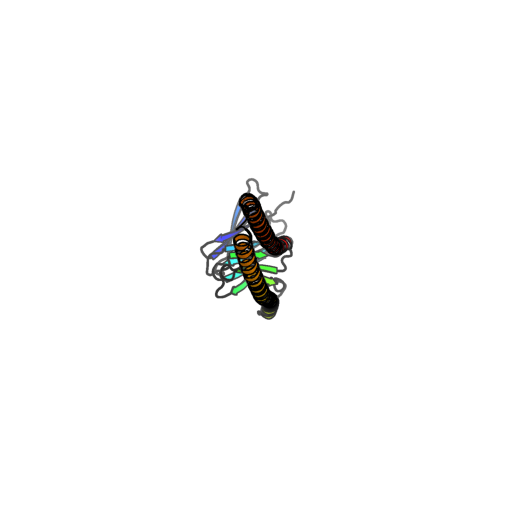.342 4.050 39.692 1.00 88.12 177 ARG A C 1
ATOM 1363 O O . ARG A 1 177 ? -20.395 4.356 40.250 1.00 88.12 177 ARG A O 1
ATOM 1370 N N . ILE A 1 178 ? -19.155 2.878 39.087 1.00 79.81 178 ILE A N 1
ATOM 1371 C CA . ILE A 1 178 ? -20.130 1.782 39.147 1.00 79.81 178 ILE A CA 1
ATOM 1372 C C . ILE A 1 178 ? -20.271 1.300 40.592 1.00 79.81 178 ILE A C 1
ATOM 1374 O O . ILE A 1 178 ? -21.396 1.196 41.070 1.00 79.81 178 ILE A O 1
ATOM 1378 N N . GLU A 1 179 ? -19.164 1.119 41.317 1.00 90.88 179 GLU A N 1
ATOM 1379 C CA . GLU A 1 179 ? -19.201 0.689 42.721 1.00 90.88 179 GLU A CA 1
ATOM 1380 C C . GLU A 1 179 ? -19.966 1.684 43.619 1.00 90.88 179 GLU A C 1
ATOM 1382 O O . GLU A 1 179 ? -20.736 1.284 44.496 1.00 90.88 179 GLU A O 1
ATOM 1387 N N . ILE A 1 180 ? -19.802 2.993 43.392 1.00 91.50 180 ILE A N 1
ATOM 1388 C CA . ILE A 1 180 ? -20.556 4.031 44.119 1.00 91.50 180 ILE A CA 1
ATOM 1389 C C . ILE A 1 180 ? -22.058 3.923 43.824 1.00 91.50 180 ILE A C 1
ATOM 1391 O O . ILE A 1 180 ? -22.870 3.938 44.750 1.00 91.50 180 ILE A O 1
ATOM 1395 N N . LEU A 1 181 ? -22.433 3.780 42.550 1.00 83.94 181 LEU A N 1
ATOM 1396 C CA . LEU A 1 181 ? -23.837 3.658 42.147 1.00 83.94 181 LEU A CA 1
ATOM 1397 C C . LEU A 1 181 ? -24.483 2.376 42.689 1.00 83.94 181 LEU A C 1
ATOM 1399 O O . LEU A 1 181 ? -25.647 2.399 43.082 1.00 83.94 181 LEU A O 1
ATOM 1403 N N . GLU A 1 182 ? -23.747 1.266 42.755 1.00 87.44 182 GLU A N 1
ATOM 1404 C CA . GLU A 1 182 ? -24.240 0.023 43.357 1.00 87.44 182 GLU A CA 1
ATOM 1405 C C . GLU A 1 182 ? -24.553 0.195 44.849 1.00 87.44 182 GLU A C 1
ATOM 1407 O O . GLU A 1 182 ? -25.591 -0.286 45.313 1.00 87.44 182 GLU A O 1
ATOM 1412 N N . LYS A 1 183 ? -23.719 0.939 45.590 1.00 93.25 183 LYS A N 1
ATOM 1413 C CA . LYS A 1 183 ? -23.983 1.275 47.000 1.00 93.25 183 LYS A CA 1
ATOM 1414 C C . LYS A 1 183 ? -25.227 2.151 47.158 1.00 93.25 183 LYS A C 1
ATOM 1416 O O . LYS A 1 183 ? -26.066 1.848 48.004 1.00 93.25 183 LYS A O 1
ATOM 1421 N N . GLU A 1 184 ? -25.397 3.175 46.320 1.00 90.56 184 GLU A N 1
ATOM 1422 C CA . GLU A 1 184 ? -26.604 4.021 46.337 1.00 90.56 184 GLU A CA 1
ATOM 1423 C C . GLU A 1 184 ? -27.876 3.213 46.032 1.00 90.56 184 GLU A C 1
ATOM 1425 O O . GLU A 1 184 ? -28.907 3.384 46.687 1.00 90.56 184 GLU A O 1
ATOM 1430 N N . VAL A 1 185 ? -27.815 2.290 45.065 1.00 85.00 185 VAL A N 1
ATOM 1431 C CA . VAL A 1 185 ? -28.943 1.404 44.738 1.00 85.00 185 VAL A CA 1
ATOM 1432 C C . VAL A 1 185 ? -29.272 0.473 45.907 1.00 85.00 185 VAL A C 1
ATOM 1434 O O . VAL A 1 185 ? -30.453 0.275 46.206 1.00 85.00 185 VAL A O 1
ATOM 1437 N N . GLN A 1 186 ? -28.270 -0.075 46.600 1.00 88.25 186 GLN A N 1
ATOM 1438 C CA . GLN A 1 186 ? -28.490 -0.901 47.792 1.00 88.25 186 GLN A CA 1
ATOM 1439 C C . GLN A 1 186 ? -29.150 -0.110 48.928 1.00 88.25 186 GLN A C 1
ATOM 1441 O O . GLN A 1 186 ? -30.122 -0.591 49.513 1.00 88.25 186 GLN A O 1
ATOM 1446 N N . GLU A 1 187 ? -28.686 1.111 49.202 1.00 92.81 187 GLU A N 1
ATOM 1447 C CA . GLU A 1 187 ? -29.278 1.990 50.218 1.00 92.81 187 GLU A CA 1
ATOM 1448 C C . GLU A 1 187 ? -30.744 2.307 49.895 1.00 92.81 187 GLU A C 1
ATOM 1450 O O . GLU A 1 187 ? -31.630 2.137 50.737 1.00 92.81 187 GLU A O 1
ATOM 1455 N N . LYS A 1 188 ? -31.036 2.664 48.639 1.00 85.31 188 LYS A N 1
ATOM 1456 C CA . LYS A 1 188 ? -32.410 2.937 48.196 1.00 85.31 188 LYS A CA 1
ATOM 1457 C C . LYS A 1 188 ? -33.307 1.705 48.216 1.00 85.31 188 LYS A C 1
ATOM 1459 O O . LYS A 1 188 ? -34.499 1.824 48.499 1.00 85.31 188 LYS A O 1
ATOM 1464 N N . THR A 1 189 ? -32.751 0.524 47.965 1.00 85.56 189 THR A N 1
ATOM 1465 C CA . THR A 1 189 ? -33.489 -0.739 48.089 1.00 85.56 189 THR A CA 1
ATOM 1466 C C . THR A 1 189 ? -33.852 -1.011 49.551 1.00 85.56 189 THR A C 1
ATOM 1468 O O . THR A 1 189 ? -35.002 -1.335 49.843 1.00 85.56 189 THR A O 1
ATOM 1471 N N . ALA A 1 190 ? -32.925 -0.776 50.486 1.00 91.06 190 ALA A N 1
ATOM 1472 C CA . ALA A 1 190 ? -33.189 -0.913 51.917 1.00 91.06 190 ALA A CA 1
ATOM 1473 C C . ALA A 1 190 ? -34.245 0.092 52.424 1.00 91.06 190 ALA A C 1
ATOM 1475 O O . ALA A 1 190 ? -35.121 -0.278 53.208 1.00 91.06 190 ALA A O 1
ATOM 1476 N N . GLU A 1 191 ? -34.218 1.345 51.951 1.00 87.88 191 GLU A N 1
ATOM 1477 C CA . GLU A 1 191 ? -35.276 2.330 52.233 1.00 87.88 191 GLU A CA 1
ATOM 1478 C C . GLU A 1 191 ? -36.651 1.837 51.748 1.00 87.88 191 GLU A C 1
ATOM 1480 O O . GLU A 1 191 ? -37.641 1.935 52.481 1.00 87.88 191 GLU A O 1
ATOM 1485 N N . CYS A 1 192 ? -36.717 1.264 50.539 1.00 77.12 192 CYS A N 1
ATOM 1486 C CA . CYS A 1 192 ? -37.953 0.701 49.991 1.00 77.12 192 CYS A CA 1
ATOM 1487 C C . CYS A 1 192 ? -38.480 -0.464 50.839 1.00 77.12 192 CYS A C 1
ATOM 1489 O O . CYS A 1 192 ? -39.681 -0.522 51.102 1.00 77.12 192 CYS A O 1
ATOM 1491 N N . ASP A 1 193 ? -37.609 -1.350 51.326 1.00 85.12 193 ASP A N 1
ATOM 1492 C CA . ASP A 1 193 ? -38.005 -2.457 52.204 1.00 85.12 193 ASP A CA 1
ATOM 1493 C C . ASP A 1 193 ? -38.566 -1.963 53.547 1.00 85.12 193 ASP A C 1
ATOM 1495 O O . ASP A 1 193 ? -39.542 -2.516 54.063 1.00 85.12 193 ASP A O 1
ATOM 1499 N N . ILE A 1 194 ? -37.996 -0.893 54.112 1.00 87.88 194 ILE A N 1
ATOM 1500 C CA . ILE A 1 194 ? -38.519 -0.258 55.333 1.00 87.88 194 ILE A CA 1
ATOM 1501 C C . ILE A 1 194 ? -39.905 0.341 55.074 1.00 87.88 194 ILE A C 1
ATOM 1503 O O . ILE A 1 194 ? -40.819 0.153 55.883 1.00 87.88 194 ILE A O 1
ATOM 1507 N N . LEU A 1 195 ? -40.079 1.0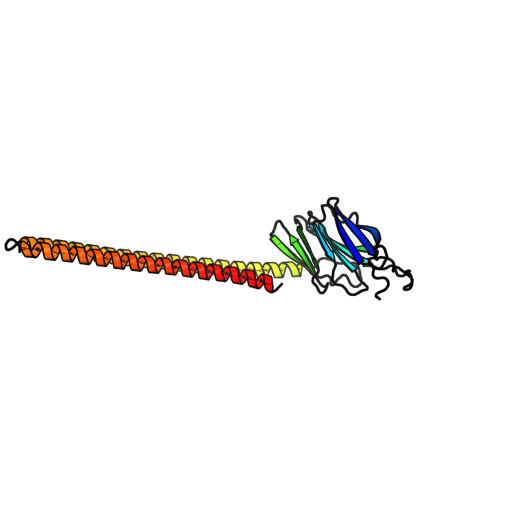53 53.957 1.00 78.75 195 LEU A N 1
ATOM 1508 C CA . LEU A 1 195 ? -41.369 1.628 53.574 1.00 78.75 195 LEU A CA 1
ATOM 1509 C C . LEU A 1 195 ? -42.418 0.543 53.325 1.00 78.75 195 LEU A C 1
ATOM 1511 O O . LEU A 1 195 ? -43.551 0.687 53.777 1.00 78.75 195 LEU A O 1
ATOM 1515 N N . LYS A 1 196 ? -42.031 -0.569 52.695 1.00 81.69 196 LYS A N 1
ATOM 1516 C CA . LYS A 1 196 ? -42.905 -1.721 52.476 1.00 81.69 196 LYS A CA 1
ATOM 1517 C C . LYS A 1 196 ? -43.370 -2.337 53.796 1.00 81.69 196 LYS A C 1
ATOM 1519 O O . LYS A 1 196 ? -44.568 -2.516 53.981 1.00 81.69 196 LYS A O 1
ATOM 1524 N N . LYS A 1 197 ? -42.462 -2.552 54.756 1.00 85.75 197 LYS A N 1
ATOM 1525 C CA . LYS A 1 197 ? -42.827 -3.022 56.108 1.00 85.75 197 LYS A CA 1
ATOM 1526 C C . LYS A 1 197 ? -43.755 -2.050 56.833 1.00 85.75 197 LYS A C 1
ATOM 1528 O O . LYS A 1 197 ? -44.673 -2.478 57.520 1.00 85.75 197 LYS A O 1
ATOM 1533 N N . ARG A 1 198 ? -43.535 -0.737 56.697 1.00 80.50 198 ARG A N 1
ATOM 1534 C CA . ARG A 1 198 ? -44.440 0.275 57.267 1.00 80.50 198 ARG A CA 1
ATOM 1535 C C . ARG A 1 198 ? -45.826 0.213 56.636 1.00 80.50 198 ARG A C 1
ATOM 1537 O O . ARG A 1 198 ? -46.804 0.302 57.367 1.00 80.50 198 ARG A O 1
ATOM 1544 N N . LEU A 1 199 ? -45.903 0.046 55.318 1.00 76.44 199 LEU A N 1
ATOM 1545 C CA . LEU A 1 199 ? -47.167 -0.100 54.604 1.00 76.44 199 LEU A CA 1
ATOM 1546 C C . LEU A 1 199 ? -47.912 -1.365 55.046 1.00 76.44 199 LEU A C 1
ATOM 1548 O O . LEU A 1 199 ? -49.099 -1.289 55.328 1.00 76.44 199 LEU A O 1
ATOM 1552 N N . GLU A 1 200 ? -47.214 -2.494 55.189 1.00 80.69 200 GLU A N 1
ATOM 1553 C CA . GLU A 1 200 ? -47.783 -3.739 55.727 1.00 80.69 200 GLU A CA 1
ATOM 1554 C C . GLU A 1 200 ? -48.301 -3.549 57.162 1.00 80.69 200 GLU A C 1
ATOM 1556 O O . GLU A 1 200 ? -49.399 -3.993 57.486 1.00 80.69 200 GLU A O 1
ATOM 1561 N N . SER A 1 201 ? -47.568 -2.826 58.016 1.00 75.88 201 SER A N 1
ATOM 1562 C CA . SER A 1 201 ? -48.037 -2.483 59.365 1.00 75.88 201 SER A CA 1
ATOM 1563 C C . SER A 1 201 ? -49.275 -1.582 59.352 1.00 75.88 201 SER A C 1
ATOM 1565 O O . SER A 1 201 ? -50.153 -1.760 60.190 1.00 75.88 201 SER A O 1
ATOM 1567 N N . VAL A 1 202 ? -49.372 -0.629 58.419 1.00 72.25 202 VAL A N 1
ATOM 1568 C CA . VAL A 1 202 ? -50.568 0.215 58.247 1.00 72.25 202 VAL A CA 1
ATOM 1569 C C . VAL A 1 202 ? -51.742 -0.605 57.716 1.00 72.25 202 VAL A C 1
ATOM 1571 O O . VAL A 1 202 ? -52.850 -0.429 58.203 1.00 72.25 202 VAL A O 1
ATOM 1574 N N . ASP A 1 203 ? -51.515 -1.538 56.791 1.00 70.12 203 ASP A N 1
ATOM 1575 C CA . ASP A 1 203 ? -52.550 -2.452 56.296 1.00 70.12 203 ASP A CA 1
ATOM 1576 C C . ASP A 1 203 ? -53.091 -3.342 57.428 1.00 70.12 203 ASP A C 1
ATOM 1578 O O . ASP A 1 203 ? -54.303 -3.483 57.584 1.00 70.12 203 ASP A O 1
ATOM 1582 N N . ILE A 1 204 ? -52.208 -3.854 58.295 1.00 63.69 204 ILE A N 1
ATOM 1583 C CA . ILE A 1 204 ? -52.581 -4.598 59.510 1.00 63.69 204 ILE A CA 1
ATOM 1584 C C . ILE A 1 204 ? -53.365 -3.713 60.490 1.00 63.69 204 ILE A C 1
ATOM 1586 O O . ILE A 1 204 ? -54.360 -4.170 61.050 1.00 63.69 204 ILE A O 1
ATOM 1590 N N . LEU A 1 205 ? -52.955 -2.456 60.689 1.00 59.22 205 LEU A N 1
ATOM 1591 C CA . LEU A 1 205 ? -53.688 -1.502 61.528 1.00 59.22 205 LEU A CA 1
ATOM 1592 C C . LEU A 1 205 ? -55.058 -1.151 60.926 1.00 59.22 205 LEU A C 1
ATOM 1594 O O . LEU A 1 205 ? -56.034 -1.109 61.665 1.00 59.22 205 LEU A O 1
ATOM 1598 N N . SER A 1 206 ? -55.168 -1.021 59.601 1.00 62.41 206 SER A N 1
ATOM 1599 C CA . SER A 1 206 ? -56.447 -0.802 58.914 1.00 62.41 206 SER A CA 1
ATOM 1600 C C . SER A 1 206 ? -57.364 -2.025 59.003 1.00 62.41 206 SER A C 1
ATOM 1602 O O . SER A 1 206 ? -58.566 -1.873 59.170 1.00 62.41 206 SER A O 1
ATOM 1604 N N . LYS A 1 207 ? -56.807 -3.246 58.983 1.00 59.62 207 LYS A N 1
ATOM 1605 C CA . LYS A 1 207 ? -57.542 -4.502 59.221 1.00 59.62 207 LYS A CA 1
ATOM 1606 C C . LYS A 1 207 ? -57.981 -4.663 60.680 1.00 59.62 207 LYS A C 1
ATOM 1608 O O . LYS A 1 207 ? -58.986 -5.319 60.935 1.00 59.62 207 LYS A O 1
ATOM 1613 N N . LEU A 1 208 ? -57.249 -4.075 61.628 1.00 52.50 208 LEU A N 1
ATOM 1614 C CA . LEU A 1 208 ? -57.640 -3.982 63.040 1.00 52.50 208 LEU A CA 1
ATOM 1615 C C . LEU A 1 208 ? -58.724 -2.918 63.276 1.00 52.50 208 LEU A C 1
ATOM 1617 O O . LEU A 1 208 ? -59.548 -3.094 64.170 1.00 52.50 208 LEU A O 1
ATOM 1621 N N . GLU A 1 209 ? -58.749 -1.853 62.472 1.00 51.41 209 GLU A N 1
ATOM 1622 C CA . GLU A 1 209 ? -59.750 -0.779 62.543 1.00 51.41 209 GLU A CA 1
ATOM 1623 C C . GLU A 1 209 ? -61.037 -1.131 61.760 1.00 51.41 209 GLU A C 1
ATOM 1625 O O . GLU A 1 209 ? -62.140 -0.849 62.222 1.00 51.41 209 GLU A O 1
ATOM 1630 N N . LYS A 1 210 ? -60.936 -1.900 60.665 1.00 49.38 210 LYS A N 1
ATOM 1631 C CA . LYS A 1 210 ? -62.060 -2.423 59.855 1.00 49.38 210 LYS A CA 1
ATOM 1632 C C . LYS A 1 210 ? -62.695 -3.715 60.386 1.00 49.38 210 LYS A C 1
ATOM 1634 O O . LYS A 1 210 ? -63.286 -4.502 59.649 1.00 49.38 210 LYS A O 1
ATOM 1639 N N . VAL A 1 211 ? -62.702 -3.861 61.712 1.00 50.94 211 VAL A N 1
ATOM 1640 C CA . VAL A 1 211 ? -63.829 -4.517 62.404 1.00 50.94 211 VAL A CA 1
ATOM 1641 C C . VAL A 1 211 ? -65.115 -3.665 62.279 1.00 50.94 211 VAL A C 1
ATOM 1643 O O . VAL A 1 211 ? -66.188 -4.116 62.673 1.00 50.94 211 VAL A O 1
ATOM 1646 N N . GLN A 1 212 ? -65.065 -2.487 61.643 1.00 49.97 212 GLN A N 1
ATOM 1647 C CA . GLN A 1 212 ? -66.232 -1.763 61.134 1.00 49.97 212 GLN A CA 1
ATOM 1648 C C . GLN A 1 212 ? -66.013 -1.337 59.660 1.00 49.97 212 GLN A C 1
ATOM 1650 O O . GLN A 1 212 ? -65.117 -0.555 59.371 1.00 49.97 212 GLN A O 1
ATOM 1655 N N . ASP A 1 213 ? -66.843 -1.888 58.764 1.00 57.53 213 ASP A N 1
ATOM 1656 C CA . ASP A 1 213 ? -67.110 -1.540 57.349 1.00 57.53 213 ASP A CA 1
ATOM 1657 C C . ASP A 1 213 ? -66.119 -1.995 56.237 1.00 57.53 213 ASP A C 1
ATOM 1659 O O . ASP A 1 213 ? -64.987 -1.530 56.104 1.00 57.53 213 ASP A O 1
ATOM 1663 N N . SER A 1 214 ? -66.581 -2.941 55.393 1.00 63.12 214 SER A N 1
ATOM 1664 C CA . SER A 1 214 ? -65.780 -3.689 54.400 1.00 63.12 214 SER A CA 1
ATOM 1665 C C . SER A 1 214 ? -65.616 -3.032 53.026 1.00 63.12 214 SER A C 1
ATOM 1667 O O . SER A 1 214 ? -64.682 -3.384 52.308 1.00 63.12 214 SER A O 1
ATOM 1669 N N . ASP A 1 215 ? -66.480 -2.091 52.648 1.00 69.50 215 ASP A N 1
ATOM 1670 C CA . ASP A 1 215 ? -66.529 -1.582 51.267 1.00 69.50 215 ASP A CA 1
ATOM 1671 C C . ASP A 1 215 ? -65.388 -0.596 50.954 1.00 69.50 215 ASP A C 1
ATOM 1673 O O . ASP A 1 215 ? -64.890 -0.542 49.833 1.00 69.50 215 ASP A O 1
ATOM 1677 N N . GLU A 1 216 ? -64.861 0.106 51.960 1.00 65.00 216 GLU A N 1
ATOM 1678 C CA . GLU A 1 216 ? -63.711 1.006 51.788 1.00 65.00 216 GLU A CA 1
ATOM 1679 C C . GLU A 1 216 ? -62.375 0.257 51.601 1.00 65.00 216 GLU A C 1
ATOM 1681 O O . GLU A 1 216 ? -61.331 0.876 51.404 1.00 65.00 216 GLU A O 1
ATOM 1686 N N . LEU A 1 217 ? -62.327 -1.071 51.783 1.00 64.94 217 LEU A N 1
ATOM 1687 C CA . LEU A 1 217 ? -61.078 -1.842 51.681 1.00 64.94 217 LEU A CA 1
ATOM 1688 C C . LEU A 1 217 ? -60.704 -2.151 50.221 1.00 64.94 217 LEU A C 1
ATOM 1690 O O . LEU A 1 217 ? -59.523 -2.103 49.876 1.00 64.94 217 LEU A O 1
ATOM 1694 N N . GLU A 1 218 ? -61.691 -2.415 49.359 1.00 74.81 218 GLU A N 1
ATOM 1695 C CA . GLU A 1 218 ? -61.449 -2.694 47.935 1.00 74.81 218 GLU A CA 1
ATOM 1696 C C . GLU A 1 218 ? -60.901 -1.470 47.187 1.00 74.81 218 GLU A C 1
ATOM 1698 O O . GLU A 1 218 ? -60.017 -1.609 46.336 1.00 74.81 218 GLU A O 1
ATOM 1703 N N . GLU A 1 219 ? -61.369 -0.267 47.531 1.00 74.19 219 GLU A N 1
ATOM 1704 C CA . GLU A 1 219 ? -60.902 0.979 46.913 1.00 74.19 219 GLU A CA 1
ATOM 1705 C C . GLU A 1 219 ? -59.417 1.234 47.219 1.00 74.19 219 GLU A C 1
ATOM 1707 O O . GLU A 1 219 ? -58.618 1.489 46.315 1.00 74.19 219 GLU A O 1
ATOM 1712 N N . VAL A 1 220 ? -59.006 1.035 48.475 1.00 66.50 220 VAL A N 1
ATOM 1713 C CA . VAL A 1 220 ? -57.604 1.194 48.892 1.00 66.50 220 VAL A CA 1
ATOM 1714 C C . VAL A 1 220 ? -56.699 0.140 48.245 1.00 66.50 220 VAL A C 1
ATOM 1716 O O . VAL A 1 220 ? -55.590 0.461 47.812 1.00 66.50 220 VAL A O 1
ATOM 1719 N N . GLU A 1 221 ? -57.146 -1.115 48.123 1.00 74.81 221 GLU A N 1
ATOM 1720 C CA . GLU A 1 221 ? -56.351 -2.164 47.467 1.00 74.81 221 GLU A CA 1
ATOM 1721 C C . GLU A 1 221 ? -56.155 -1.879 45.965 1.00 74.81 221 GLU A C 1
ATOM 1723 O O . GLU A 1 221 ? -55.073 -2.118 45.410 1.00 74.81 221 GLU A O 1
ATOM 1728 N N . SER A 1 222 ? -57.179 -1.324 45.309 1.00 79.25 222 SER A N 1
ATOM 1729 C CA . SER A 1 222 ? -57.103 -0.851 43.924 1.00 79.25 222 SER A CA 1
ATOM 1730 C C . SER A 1 222 ? -56.085 0.284 43.767 1.00 79.25 222 SER A C 1
ATOM 1732 O O . SER A 1 222 ? -55.226 0.228 42.878 1.00 79.25 222 SER A O 1
ATOM 1734 N N . ASP A 1 223 ? -56.105 1.271 44.662 1.00 73.50 223 ASP A N 1
ATOM 1735 C CA . ASP A 1 223 ? -55.173 2.398 44.627 1.00 73.50 223 ASP A CA 1
ATOM 1736 C C . ASP A 1 223 ? -53.723 1.966 44.872 1.00 73.50 223 ASP A C 1
ATOM 1738 O O . ASP A 1 223 ? -52.817 2.394 44.149 1.00 73.50 223 ASP A O 1
ATOM 1742 N N . VAL A 1 224 ? -53.482 1.046 45.813 1.00 72.00 224 VAL A N 1
ATOM 1743 C CA . VAL A 1 224 ? -52.144 0.480 46.056 1.00 72.00 224 VAL A CA 1
ATOM 1744 C C . VAL A 1 224 ? -51.628 -0.257 44.817 1.00 72.00 224 VAL A C 1
ATOM 1746 O O . VAL A 1 224 ? -50.476 -0.058 44.420 1.00 72.00 224 VAL A O 1
ATOM 1749 N N . LYS A 1 225 ? -52.472 -1.059 44.151 1.00 79.19 225 LYS A N 1
ATOM 1750 C CA . LYS A 1 225 ? -52.107 -1.720 42.884 1.00 79.19 225 LYS A CA 1
ATOM 1751 C C . LYS A 1 225 ? -51.783 -0.697 41.797 1.00 79.19 225 LYS A C 1
ATOM 1753 O O . LYS A 1 225 ? -50.783 -0.855 41.094 1.00 79.19 225 LYS A O 1
ATOM 1758 N N . GLN A 1 226 ? -52.566 0.377 41.690 1.00 81.75 226 GLN A N 1
ATOM 1759 C CA . GLN A 1 226 ? -52.339 1.433 40.705 1.00 81.75 226 GLN A CA 1
ATOM 1760 C C . GLN A 1 226 ? -51.026 2.195 40.957 1.00 81.75 226 GLN A C 1
ATOM 1762 O O . GLN A 1 226 ? -50.289 2.490 40.012 1.00 81.75 226 GLN A O 1
ATOM 1767 N N . VAL A 1 227 ? -50.702 2.499 42.215 1.00 75.06 227 VAL A N 1
ATOM 1768 C CA . VAL A 1 227 ? -49.439 3.153 42.593 1.00 75.06 227 VAL A CA 1
ATOM 1769 C C . VAL A 1 227 ? -48.247 2.243 42.303 1.00 75.06 227 VAL A C 1
ATOM 1771 O O . VAL A 1 227 ? -47.261 2.700 41.722 1.00 75.06 227 VAL A O 1
ATOM 1774 N N . ASN A 1 228 ? -48.348 0.954 42.632 1.00 78.19 228 ASN A N 1
ATOM 1775 C CA . ASN A 1 228 ? -47.272 -0.005 42.388 1.00 78.19 228 ASN A CA 1
ATOM 1776 C C . ASN A 1 228 ? -47.012 -0.197 40.880 1.00 78.19 228 ASN A C 1
ATOM 1778 O O . ASN A 1 228 ? -45.864 -0.221 40.438 1.00 78.19 228 ASN A O 1
ATOM 1782 N N . GLN A 1 229 ? -48.076 -0.220 40.069 1.00 87.25 229 GLN A N 1
ATOM 1783 C CA . GLN A 1 229 ? -47.978 -0.242 38.607 1.00 87.25 229 GLN A CA 1
ATOM 1784 C C . GLN A 1 229 ? -47.257 1.006 38.069 1.00 87.25 229 GLN A C 1
ATOM 1786 O O . GLN A 1 229 ? -46.320 0.894 37.278 1.00 87.25 229 GLN A O 1
ATOM 1791 N N . LYS A 1 230 ? -47.641 2.203 38.541 1.00 81.75 230 LYS A N 1
ATOM 1792 C CA . LYS A 1 230 ? -46.995 3.470 38.149 1.00 81.75 230 LYS A CA 1
ATOM 1793 C C . LYS A 1 230 ? -45.511 3.499 38.524 1.00 81.75 230 LYS A C 1
ATOM 1795 O O . LYS A 1 230 ? -44.705 4.049 37.773 1.00 81.75 230 LYS A O 1
ATOM 1800 N N . PHE A 1 231 ? -45.141 2.921 39.665 1.00 80.00 231 PHE A N 1
ATOM 1801 C CA . PHE A 1 231 ? -43.749 2.841 40.100 1.00 80.00 231 PHE A CA 1
ATOM 1802 C C . PHE A 1 231 ? -42.900 1.976 39.155 1.00 80.00 231 PHE A C 1
ATOM 1804 O O . PHE A 1 231 ? -41.848 2.424 38.689 1.00 80.00 231 PHE A O 1
ATOM 1811 N N . GLU A 1 232 ? -43.374 0.778 38.802 1.00 87.94 232 GLU A N 1
ATOM 1812 C CA . GLU A 1 232 ? -42.672 -0.101 37.857 1.00 87.94 232 GLU A CA 1
ATOM 1813 C C . GLU A 1 232 ? -42.582 0.508 36.446 1.00 87.94 232 GLU A C 1
ATOM 1815 O O . GLU A 1 232 ? -41.541 0.410 35.789 1.00 87.94 232 GLU A O 1
ATOM 1820 N N . ASP A 1 233 ? -43.604 1.242 35.999 1.00 86.12 233 ASP A N 1
ATOM 1821 C CA . ASP A 1 233 ? -43.555 1.975 34.727 1.00 86.12 233 ASP A CA 1
ATOM 1822 C C . ASP A 1 233 ? -42.465 3.062 34.722 1.00 86.12 233 ASP A C 1
ATOM 1824 O O . ASP A 1 233 ? -41.713 3.207 33.749 1.00 86.12 233 ASP A O 1
ATOM 1828 N N . VAL A 1 234 ? -42.329 3.818 35.818 1.00 82.38 234 VAL A N 1
ATOM 1829 C CA . VAL A 1 234 ? -41.288 4.851 35.965 1.00 82.38 234 VAL A CA 1
ATOM 1830 C C . VAL A 1 234 ? -39.891 4.228 35.980 1.00 82.38 234 VAL A C 1
ATOM 1832 O O . VAL A 1 234 ? -38.993 4.718 35.283 1.00 82.38 234 VAL A O 1
ATOM 1835 N N . LYS A 1 235 ? -39.711 3.127 36.713 1.00 87.31 235 LYS A N 1
ATOM 1836 C CA . LYS A 1 235 ? -38.455 2.371 36.783 1.00 87.31 235 LYS A CA 1
ATOM 1837 C C . LYS A 1 235 ? -38.028 1.851 35.408 1.00 87.31 235 LYS A C 1
ATOM 1839 O O . LYS A 1 235 ? -36.905 2.111 34.971 1.00 87.31 235 LYS A O 1
ATOM 1844 N N . ASN A 1 236 ? -38.942 1.219 34.671 1.00 85.25 236 ASN A N 1
ATOM 1845 C CA . ASN A 1 236 ? -38.678 0.730 33.315 1.00 85.25 236 ASN A CA 1
ATOM 1846 C C . ASN A 1 236 ? -38.353 1.871 32.338 1.00 85.25 236 ASN A C 1
ATOM 1848 O O . ASN A 1 236 ? -37.465 1.744 31.488 1.00 85.25 236 ASN A O 1
ATOM 1852 N N . ARG A 1 237 ? -39.015 3.028 32.481 1.00 86.19 237 ARG A N 1
ATOM 1853 C CA . ARG A 1 237 ? -38.723 4.218 31.670 1.00 86.19 237 ARG A CA 1
ATOM 1854 C C . ARG A 1 237 ? -37.326 4.781 31.943 1.00 86.19 237 ARG A C 1
ATOM 1856 O O . ARG A 1 237 ? -36.674 5.220 30.994 1.00 86.19 237 ARG A O 1
ATOM 1863 N N . MET A 1 238 ? -36.861 4.774 33.194 1.00 79.81 238 MET A N 1
ATOM 1864 C CA . MET A 1 238 ? -35.496 5.192 33.540 1.00 79.81 238 MET A CA 1
ATOM 1865 C C . MET A 1 238 ? -34.444 4.230 32.982 1.00 79.81 238 MET A C 1
ATOM 1867 O O . MET A 1 238 ? -33.532 4.680 32.290 1.00 79.81 238 MET A O 1
ATOM 1871 N N . LEU A 1 239 ? -34.623 2.918 33.164 1.00 82.62 239 LEU A N 1
ATOM 1872 C CA . LEU A 1 239 ? -33.705 1.907 32.622 1.00 82.62 239 LEU A CA 1
ATOM 1873 C C . LEU A 1 239 ? -33.562 2.009 31.096 1.00 82.62 239 LEU A C 1
ATOM 1875 O O . LEU A 1 239 ? -32.457 1.922 30.558 1.00 82.62 239 LEU A O 1
ATOM 1879 N N . ARG A 1 240 ? -34.666 2.262 30.380 1.00 85.19 240 ARG A N 1
ATOM 1880 C CA . ARG A 1 240 ? -34.638 2.444 28.922 1.00 85.19 240 ARG A CA 1
ATOM 1881 C C . ARG A 1 240 ? -33.883 3.708 28.500 1.00 85.19 240 ARG A C 1
ATOM 1883 O O . ARG A 1 240 ? -33.182 3.682 27.491 1.00 85.19 240 ARG A O 1
ATOM 1890 N N . LYS A 1 241 ? -34.005 4.807 29.254 1.00 86.25 241 LYS A N 1
ATOM 1891 C CA . LYS A 1 241 ? -33.256 6.045 28.983 1.00 86.25 241 LYS A CA 1
ATOM 1892 C C . LYS A 1 241 ? -31.752 5.842 29.157 1.00 86.25 241 LYS A C 1
ATOM 1894 O O . LYS A 1 241 ? -31.000 6.259 28.280 1.00 86.25 241 LYS A O 1
ATOM 1899 N N . GLU A 1 242 ? -31.334 5.175 30.230 1.00 85.94 242 GLU A N 1
ATOM 1900 C CA . GLU A 1 242 ? -29.915 4.889 30.480 1.00 85.94 242 GLU A CA 1
ATOM 1901 C C . GLU A 1 242 ? -29.327 3.953 29.418 1.00 85.94 242 GLU A C 1
ATOM 1903 O O . GLU A 1 242 ? -28.261 4.234 28.870 1.00 85.94 242 GLU A O 1
ATOM 1908 N N . ARG A 1 243 ? -30.060 2.903 29.018 1.00 86.50 243 ARG A N 1
ATOM 1909 C CA . ARG A 1 243 ? -29.623 2.008 27.934 1.00 86.50 243 ARG A CA 1
ATOM 1910 C C . ARG A 1 243 ? -29.434 2.752 26.609 1.00 86.50 243 ARG A C 1
ATOM 1912 O O . ARG A 1 243 ? -28.393 2.605 25.975 1.00 86.50 243 ARG A O 1
ATOM 1919 N N . ASN A 1 244 ? -30.400 3.586 26.222 1.00 86.38 244 ASN A N 1
ATOM 1920 C CA . ASN A 1 244 ? -30.313 4.366 24.985 1.00 86.38 244 ASN A CA 1
ATOM 1921 C C . ASN A 1 244 ? -29.161 5.384 25.025 1.00 86.38 244 ASN A C 1
ATOM 1923 O O . ASN A 1 244 ? -28.523 5.641 24.007 1.00 86.38 244 ASN A O 1
ATOM 1927 N N . LYS A 1 245 ? -28.886 5.973 26.195 1.00 89.75 245 LYS A N 1
ATOM 1928 C CA . LYS A 1 245 ? -27.760 6.892 26.380 1.00 89.75 245 LYS A CA 1
ATOM 1929 C C . LYS A 1 245 ? -26.421 6.172 26.203 1.00 89.75 245 LYS A C 1
ATOM 1931 O O . LYS A 1 245 ? -25.576 6.659 25.457 1.00 89.75 245 LYS A O 1
ATOM 1936 N N . ALA A 1 246 ? -26.257 5.000 26.817 1.00 84.50 246 ALA A N 1
ATOM 1937 C CA . ALA A 1 246 ? -25.052 4.183 26.674 1.00 84.50 246 ALA A CA 1
ATOM 1938 C C . ALA A 1 246 ? -24.825 3.723 25.222 1.00 84.50 246 ALA A C 1
ATOM 1940 O O . ALA A 1 246 ? -23.694 3.723 24.736 1.00 84.50 246 ALA A O 1
ATOM 1941 N N . GLU A 1 247 ? -25.896 3.369 24.508 1.00 86.12 247 GLU A N 1
ATOM 1942 C CA . GLU A 1 247 ? -25.830 2.970 23.098 1.00 86.12 247 GLU A CA 1
ATOM 1943 C C . GLU A 1 247 ? -25.413 4.142 22.198 1.00 86.12 247 GLU A C 1
ATOM 1945 O O . GLU A 1 247 ? -24.484 4.003 21.403 1.00 86.12 247 GLU A O 1
ATOM 1950 N N . LYS A 1 248 ? -25.979 5.335 22.421 1.00 90.06 248 LYS A N 1
ATOM 1951 C CA . LYS A 1 248 ? -25.579 6.555 21.707 1.00 90.06 248 LYS A CA 1
ATOM 1952 C C . LYS A 1 248 ? -24.116 6.938 21.967 1.00 90.06 248 LYS A C 1
ATOM 1954 O O . LYS A 1 248 ? -23.396 7.294 21.038 1.00 90.06 248 LYS A O 1
ATOM 1959 N N . GLU A 1 249 ? -23.645 6.841 23.211 1.00 86.75 249 GLU A N 1
ATOM 1960 C CA . GLU A 1 249 ? -22.233 7.096 23.541 1.00 86.75 249 GLU A CA 1
ATOM 1961 C C . GLU A 1 249 ? -21.291 6.086 22.863 1.00 86.75 249 GLU A C 1
ATOM 1963 O O . GLU A 1 249 ? -20.186 6.444 22.444 1.00 86.75 249 GLU A O 1
ATOM 1968 N N . LYS A 1 250 ? -21.723 4.826 22.721 1.00 85.44 250 LYS A N 1
ATOM 1969 C CA . LYS A 1 250 ? -20.980 3.793 21.991 1.00 85.44 250 LYS A CA 1
ATOM 1970 C C . LYS A 1 250 ? -20.911 4.102 20.493 1.00 85.44 250 LYS A C 1
ATOM 1972 O O . LYS A 1 250 ? -19.828 3.999 19.915 1.00 85.44 250 LYS A O 1
ATOM 1977 N N . GLU A 1 251 ? -22.019 4.517 19.881 1.00 84.75 251 GLU A N 1
ATOM 1978 C CA . GLU A 1 251 ? -22.067 4.936 18.473 1.00 84.75 251 GLU A CA 1
ATOM 1979 C C . GLU A 1 251 ? -21.183 6.162 18.207 1.00 84.75 251 GLU A C 1
ATOM 1981 O O . GLU A 1 251 ? -20.374 6.149 17.280 1.00 84.75 251 GLU A O 1
ATOM 1986 N N . GLU A 1 252 ? -21.246 7.195 19.055 1.00 83.94 252 GLU A N 1
ATOM 1987 C CA . GLU A 1 252 ? -20.388 8.381 18.921 1.00 83.94 252 GLU A CA 1
ATOM 1988 C C . GLU A 1 252 ? -18.895 8.033 19.039 1.00 83.94 252 GLU A C 1
ATOM 1990 O O . GLU A 1 252 ? -18.062 8.602 18.326 1.00 83.94 252 GLU A O 1
ATOM 1995 N N . ARG A 1 253 ? -18.535 7.080 19.910 1.00 75.12 253 ARG A N 1
ATOM 1996 C CA . ARG A 1 253 ? -17.153 6.591 20.042 1.00 75.12 253 ARG A CA 1
ATOM 1997 C C . ARG A 1 253 ? -16.698 5.814 18.808 1.00 75.12 253 ARG A C 1
ATOM 1999 O O . ARG A 1 253 ? -15.592 6.064 18.331 1.00 75.12 253 ARG A O 1
ATOM 2006 N N . LEU A 1 254 ? -17.540 4.936 18.261 1.00 73.94 254 LEU A N 1
ATOM 2007 C CA . LEU A 1 254 ? -17.249 4.216 17.016 1.00 73.94 254 LEU A CA 1
ATOM 2008 C C . LEU A 1 254 ? -17.064 5.189 15.845 1.00 73.94 254 LEU A C 1
ATOM 2010 O O . LEU A 1 254 ? -16.065 5.099 15.137 1.00 73.94 254 LEU A O 1
ATOM 2014 N N . CYS A 1 255 ? -17.939 6.189 15.713 1.00 69.69 255 CYS A N 1
ATOM 2015 C CA . CYS A 1 255 ? -17.801 7.238 14.703 1.00 69.69 255 CYS A CA 1
ATOM 2016 C C . CYS A 1 255 ? -16.488 8.020 14.839 1.00 69.69 255 CYS A C 1
ATOM 2018 O O . CYS A 1 255 ? -15.845 8.289 13.829 1.00 69.69 255 CYS A O 1
ATOM 2020 N N . LYS A 1 256 ? -16.043 8.355 16.059 1.00 70.00 256 LYS A N 1
ATOM 2021 C CA . LYS A 1 256 ? -14.749 9.034 16.268 1.00 70.00 256 LYS A CA 1
ATOM 2022 C C . LYS A 1 256 ? -13.561 8.164 15.852 1.00 70.00 256 LYS A C 1
ATOM 2024 O O . LYS A 1 256 ? -12.638 8.677 15.226 1.00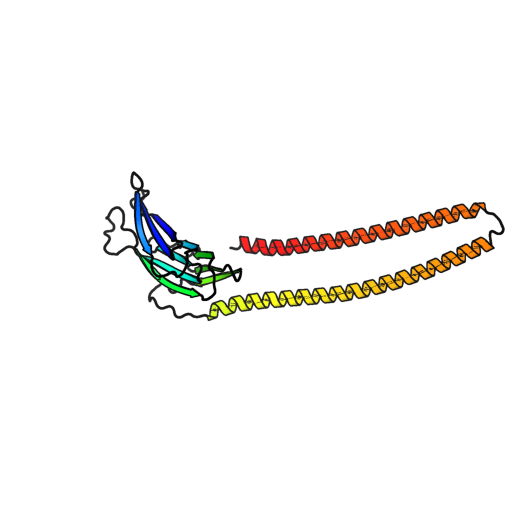 70.00 256 LYS A O 1
ATOM 2029 N N . VAL A 1 257 ? -13.593 6.864 16.149 1.00 66.56 257 VAL A N 1
ATOM 2030 C CA . VAL A 1 257 ? -12.549 5.918 15.716 1.00 66.56 257 VAL A CA 1
ATOM 2031 C C . VAL A 1 257 ? -12.538 5.781 14.187 1.00 66.56 257 VAL A C 1
ATOM 2033 O O . VAL A 1 257 ? -11.471 5.851 13.577 1.00 66.56 257 VAL A O 1
ATOM 2036 N N . CYS A 1 258 ? -13.709 5.678 13.551 1.00 57.28 258 CYS A N 1
ATOM 2037 C CA . CYS A 1 258 ? -13.833 5.627 12.092 1.00 57.28 258 CYS A CA 1
ATOM 2038 C C . CYS A 1 258 ? -13.352 6.923 11.417 1.00 57.28 258 CYS A C 1
ATOM 2040 O O . CYS A 1 258 ? -12.583 6.855 10.461 1.00 57.28 258 CYS A O 1
ATOM 2042 N N . PHE A 1 259 ? -13.705 8.099 11.950 1.00 49.03 259 PHE A N 1
ATOM 2043 C CA . PHE A 1 259 ? -13.277 9.391 11.397 1.00 49.03 259 PHE A CA 1
ATOM 2044 C C . PHE A 1 259 ? -11.764 9.606 11.471 1.00 49.03 259 PHE A C 1
ATOM 2046 O O . PHE A 1 259 ? -11.185 10.205 10.566 1.00 49.03 259 PHE A O 1
ATOM 2053 N N . VAL A 1 260 ? -11.100 9.120 12.525 1.00 53.72 260 VAL A N 1
ATOM 2054 C CA . VAL A 1 260 ? -9.630 9.150 12.609 1.00 53.72 260 VAL A CA 1
ATOM 2055 C C . VAL A 1 260 ? -9.008 8.246 11.539 1.00 53.72 260 VAL A C 1
ATOM 2057 O O . VAL A 1 260 ? -7.977 8.597 10.966 1.00 53.72 260 VAL A O 1
ATOM 2060 N N . ASN A 1 261 ? -9.651 7.126 11.206 1.00 40.56 261 ASN A N 1
ATOM 2061 C CA . ASN A 1 261 ? -9.174 6.212 10.170 1.00 40.56 261 ASN A CA 1
ATOM 2062 C C . ASN A 1 261 ? -9.395 6.759 8.742 1.00 40.56 261 ASN A C 1
ATOM 2064 O O . ASN A 1 261 ? -8.514 6.640 7.889 1.00 40.56 261 ASN A O 1
ATOM 2068 N N . GLU A 1 262 ? -10.522 7.432 8.485 1.00 41.78 262 GLU A N 1
ATOM 2069 C CA . GLU A 1 262 ? -10.818 8.051 7.182 1.00 41.78 262 GLU A CA 1
ATOM 2070 C C . GLU A 1 262 ? -9.997 9.323 6.918 1.00 41.78 262 GLU A C 1
ATOM 2072 O O . GLU A 1 262 ? -9.488 9.531 5.817 1.00 41.78 262 GLU A O 1
ATOM 2077 N N . ARG A 1 263 ? -9.751 10.170 7.926 1.00 39.38 263 ARG A N 1
ATOM 2078 C CA . ARG A 1 263 ? -8.879 11.345 7.730 1.00 39.38 263 ARG A CA 1
ATOM 2079 C C . ARG A 1 263 ? -7.433 10.963 7.400 1.00 39.38 263 ARG A C 1
ATOM 2081 O O . ARG A 1 263 ? -6.760 11.704 6.691 1.00 39.38 263 ARG A O 1
ATOM 2088 N N . ASN A 1 264 ? -6.976 9.801 7.866 1.00 45.12 264 ASN A N 1
ATOM 2089 C CA . ASN A 1 264 ? -5.652 9.263 7.549 1.00 45.12 264 ASN A CA 1
ATOM 2090 C C . ASN A 1 264 ? -5.563 8.619 6.155 1.00 45.12 264 ASN A C 1
ATOM 2092 O O . ASN A 1 264 ? -4.453 8.414 5.663 1.00 45.12 264 ASN A O 1
ATOM 2096 N N . THR A 1 265 ? -6.694 8.311 5.512 1.00 44.78 265 THR A N 1
ATOM 2097 C CA . THR A 1 265 ? -6.728 7.810 4.127 1.00 44.78 265 THR A CA 1
ATOM 2098 C C . THR A 1 265 ? -6.849 8.935 3.098 1.00 44.78 265 THR A C 1
ATOM 2100 O O . THR A 1 265 ? -6.308 8.783 2.012 1.00 44.78 265 THR A O 1
ATOM 2103 N N . TRP A 1 266 ? -7.447 10.081 3.447 1.00 34.38 266 TRP A N 1
ATOM 2104 C CA . TRP A 1 266 ? -7.550 11.260 2.564 1.00 34.38 266 TRP A CA 1
ATOM 2105 C C . TRP A 1 266 ? -6.379 12.258 2.655 1.00 34.38 266 TRP A C 1
ATOM 2107 O O . TRP A 1 266 ? -6.273 13.153 1.822 1.00 34.38 266 TRP A O 1
ATOM 2117 N N . LEU A 1 267 ? -5.509 12.139 3.666 1.00 39.94 267 LEU A N 1
ATOM 2118 C CA . LEU A 1 267 ? -4.250 12.903 3.775 1.00 39.94 267 LEU A CA 1
ATOM 2119 C C . LEU A 1 267 ? -3.029 12.153 3.200 1.00 39.94 267 LEU A C 1
ATOM 2121 O O . LEU A 1 267 ? -1.893 12.578 3.420 1.00 39.94 267 LEU A O 1
ATOM 2125 N N . LYS A 1 268 ? -3.253 11.051 2.479 1.00 38.62 268 LYS A N 1
ATOM 2126 C CA . LYS A 1 268 ? -2.262 10.396 1.616 1.00 38.62 268 LYS A CA 1
ATOM 2127 C C . LYS A 1 268 ? -2.574 10.702 0.157 1.00 38.62 268 LYS A C 1
ATOM 2129 O O . LYS A 1 268 ? -1.597 10.756 -0.618 1.00 38.62 268 LYS A O 1
#

InterPro domains:
  IPR001680 WD40 repeat [PF00400] (41-73)
  IPR001680 WD40 repeat [PF00400] (105-131)
  IPR001680 WD40 repeat [SM00320] (31-74)
  IPR001680 WD40 repeat [SM00320] (92-132)
  IPR015943 WD40/YVTN repeat-like-containing domain superfamily [G3DSA:2.130.10.10] (3-166)
  IPR036322 WD40-repeat-containing domain superfamily [SSF50978] (8-134)

Radius of gyration: 37.95 Å; chains: 1; bounding box: 95×32×101 Å